Protein AF-A0A3R6W0V1-F1 (afdb_monomer_lite)

pLDDT: mean 72.74, std 18.54, range [29.03, 97.19]

Foldseek 3Di:
DDDDDDDDDDDDDPPDDVVNVVVVVVVVVVVVVVVVVVVVVVVVVVVVVVVVVVVVVVVVVVVVVVVVVVVVVVVVPDPDDDVVVVVVVVVVVVVVVVVVVVVVVVVVVVVVVVVVVVVVLCCLLPDVQLQADWDKDKDWDDDPQFKIKMKIWTDQDDVVCPPPNAAGKYWTKIKIKIWTHCPVQVVVCPPDNDSPQPDPVPDRFTDMDMDMDIDAIHHNRDGDDLQRVQVSVVHHCPPPDPVCSVVVSVVSVVVVSVVSVVVSRVVVVVVVVVVSVVD

Structure (mmCIF, N/CA/C/O backbone):
data_AF-A0A3R6W0V1-F1
#
_entry.id   AF-A0A3R6W0V1-F1
#
loop_
_atom_site.group_PDB
_atom_site.id
_atom_site.type_symbol
_atom_site.label_atom_id
_atom_site.label_alt_id
_atom_site.label_comp_id
_atom_site.label_asym_id
_atom_site.label_entity_id
_atom_site.label_seq_id
_atom_site.pdbx_PDB_ins_code
_atom_site.Cartn_x
_atom_site.Cartn_y
_atom_site.Cartn_z
_atom_site.occupancy
_atom_site.B_iso_or_equiv
_atom_site.auth_seq_id
_atom_site.auth_comp_id
_atom_site.auth_asym_id
_atom_site.auth_atom_id
_atom_site.pdbx_PDB_model_num
ATOM 1 N N . MET A 1 1 ? -90.274 65.057 62.638 1.00 43.16 1 MET A N 1
ATOM 2 C CA . MET A 1 1 ? -90.542 64.390 61.348 1.00 43.16 1 MET A CA 1
ATOM 3 C C . MET A 1 1 ? -91.152 63.036 61.632 1.00 43.16 1 MET A C 1
ATOM 5 O O . MET A 1 1 ? -90.704 62.352 62.543 1.00 43.16 1 MET A O 1
ATOM 9 N N . SER A 1 2 ? -92.211 62.742 60.891 1.00 37.50 2 SER A N 1
ATOM 10 C CA . SER A 1 2 ? -93.008 61.524 60.899 1.00 37.50 2 SER A CA 1
ATOM 11 C C . SER A 1 2 ? -92.206 60.225 60.703 1.00 37.50 2 SER A C 1
ATOM 13 O O . SER A 1 2 ? -91.116 60.257 60.131 1.00 37.50 2 SER A O 1
ATOM 15 N N . PRO A 1 3 ? -92.787 59.088 61.129 1.00 64.31 3 PRO A N 1
ATOM 16 C CA . PRO A 1 3 ? -92.322 57.727 60.864 1.00 64.31 3 PRO A CA 1
ATOM 17 C C . PRO A 1 3 ? -92.750 57.265 59.461 1.00 64.31 3 PRO A C 1
ATOM 19 O O . PRO A 1 3 ? -93.665 57.856 58.897 1.00 64.31 3 PRO A O 1
ATOM 22 N N . GLN A 1 4 ? -92.196 56.158 58.951 1.00 41.47 4 GLN A N 1
ATOM 23 C CA . GLN A 1 4 ? -92.980 55.169 58.195 1.00 41.47 4 GLN A CA 1
ATOM 24 C C . GLN A 1 4 ? -92.369 53.765 58.268 1.00 41.47 4 GLN A C 1
ATOM 26 O O . GLN A 1 4 ? -91.162 53.552 58.190 1.00 41.47 4 GLN A O 1
ATOM 31 N N . THR A 1 5 ? -93.285 52.827 58.451 1.00 53.47 5 THR A N 1
ATOM 32 C CA . THR A 1 5 ? -93.167 51.381 58.570 1.00 53.47 5 THR A CA 1
ATOM 33 C C . THR A 1 5 ? -92.979 50.718 57.203 1.00 53.47 5 THR A C 1
ATOM 35 O O . THR A 1 5 ? -93.486 51.199 56.192 1.00 53.47 5 THR A O 1
ATOM 38 N N . LYS A 1 6 ? -92.317 49.554 57.170 1.00 42.88 6 LYS A N 1
ATOM 39 C CA . LYS A 1 6 ? -92.498 48.568 56.094 1.00 42.88 6 LYS A CA 1
ATOM 40 C C . LYS A 1 6 ? -93.111 47.295 56.695 1.00 42.88 6 LYS A C 1
ATOM 42 O O . LYS A 1 6 ? -92.639 46.855 57.743 1.00 42.88 6 LYS A O 1
ATOM 47 N N . PRO A 1 7 ? -94.172 46.739 56.087 1.00 46.41 7 PRO A N 1
ATOM 48 C CA . PRO A 1 7 ? -94.959 45.653 56.657 1.00 46.41 7 PRO A CA 1
ATOM 49 C C . PRO A 1 7 ? -94.264 44.304 56.447 1.00 46.41 7 PRO A C 1
ATOM 51 O O . PRO A 1 7 ? -93.898 43.945 55.328 1.00 46.41 7 PRO A O 1
ATOM 54 N N . THR A 1 8 ? -94.101 43.539 57.524 1.00 41.72 8 THR A N 1
ATOM 55 C CA . THR A 1 8 ? -93.578 42.171 57.462 1.00 41.72 8 THR A CA 1
ATOM 56 C C . THR A 1 8 ? -94.712 41.227 57.076 1.00 41.72 8 THR A C 1
ATOM 58 O O . THR A 1 8 ? -95.510 40.809 57.912 1.00 41.72 8 THR A O 1
ATOM 61 N N . SER A 1 9 ? -94.784 40.930 55.778 1.00 45.34 9 SER A N 1
ATOM 62 C CA . SER A 1 9 ? -95.663 39.922 55.188 1.00 45.34 9 SER A CA 1
ATOM 63 C C . SER A 1 9 ? -95.348 38.539 55.752 1.00 45.34 9 SER A C 1
ATOM 65 O O . SER A 1 9 ? -94.245 38.015 55.603 1.00 45.34 9 SER A O 1
ATOM 67 N N . THR A 1 10 ? -96.359 37.958 56.381 1.00 48.78 10 THR A N 1
ATOM 68 C CA . THR A 1 10 ? -96.442 36.587 56.869 1.00 48.78 10 THR A CA 1
ATOM 69 C C . THR A 1 10 ? -96.335 35.609 55.695 1.00 48.78 10 THR A C 1
ATOM 71 O O . THR A 1 10 ? -97.257 35.497 54.893 1.00 48.78 10 THR A O 1
ATOM 74 N N . ALA A 1 11 ? -95.219 34.888 55.592 1.00 46.00 11 ALA A N 1
ATOM 75 C CA . ALA A 1 11 ? -95.147 33.634 54.847 1.00 46.00 11 ALA A CA 1
ATOM 76 C C . ALA A 1 11 ? -95.108 32.487 55.877 1.00 46.00 11 ALA A C 1
ATOM 78 O O . ALA A 1 11 ? -94.266 32.535 56.780 1.00 46.00 11 ALA A O 1
ATOM 79 N N . PRO A 1 12 ? -96.003 31.484 55.807 1.00 46.59 12 PRO A N 1
ATOM 80 C CA . PRO A 1 12 ? -96.004 30.377 56.755 1.00 46.59 12 PRO A CA 1
ATOM 81 C C . PRO A 1 12 ? -94.735 29.537 56.580 1.00 46.59 12 PRO A C 1
ATOM 83 O O . PRO A 1 12 ? -94.511 28.938 55.529 1.00 46.59 12 PRO A O 1
ATOM 86 N N . LEU A 1 13 ? -93.906 29.481 57.623 1.00 57.31 13 LEU A N 1
ATOM 87 C CA . LEU A 1 13 ? -92.872 28.457 57.755 1.00 57.31 13 LEU A CA 1
ATOM 88 C C . LEU A 1 13 ? -93.577 27.091 57.851 1.00 57.31 13 LEU A C 1
ATOM 90 O O . LEU A 1 13 ? -94.516 26.965 58.642 1.00 57.31 13 LEU A O 1
ATOM 94 N N . PRO A 1 14 ? -93.174 26.076 57.066 1.00 54.91 14 PRO A N 1
ATOM 95 C CA . PRO A 1 14 ? -93.832 24.776 57.084 1.00 54.91 14 PRO A CA 1
ATOM 96 C C . PRO A 1 14 ? -93.740 24.180 58.492 1.00 54.91 14 PRO A C 1
ATOM 98 O O . PRO A 1 14 ? -92.657 24.112 59.074 1.00 54.91 14 PRO A O 1
ATOM 101 N N . SER A 1 15 ? -94.885 23.777 59.048 1.00 56.50 15 SER A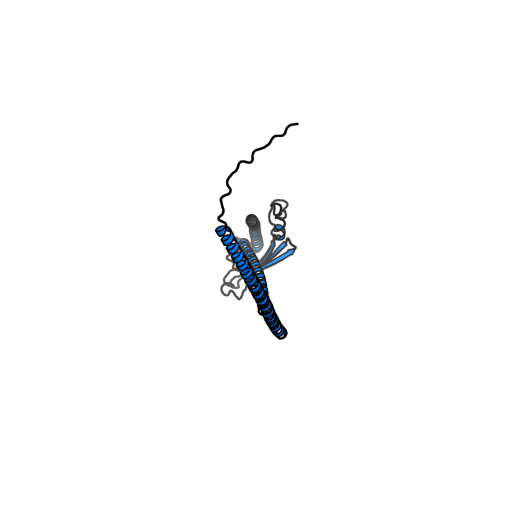 N 1
ATOM 102 C CA . SER A 1 15 ? -95.001 23.140 60.359 1.00 56.50 15 SER A CA 1
ATOM 103 C C . SER A 1 15 ? -94.214 21.829 60.368 1.00 56.50 15 SER A C 1
ATOM 105 O O . SER A 1 15 ? -94.698 20.793 59.908 1.00 56.50 15 SER A O 1
ATOM 107 N N . VAL A 1 16 ? -92.975 21.875 60.854 1.00 59.34 16 VAL A N 1
ATOM 108 C CA . VAL A 1 16 ? -92.171 20.674 61.074 1.00 59.34 16 VAL A CA 1
ATOM 109 C C . VAL A 1 16 ? -92.749 19.959 62.289 1.00 59.34 16 VAL A C 1
ATOM 111 O O . VAL A 1 16 ? -92.699 20.479 63.401 1.00 59.34 16 VAL A O 1
ATOM 114 N N . ASP A 1 17 ? -93.310 18.776 62.059 1.00 63.12 17 ASP A N 1
ATOM 115 C CA . ASP A 1 17 ? -93.805 17.879 63.100 1.00 63.12 17 ASP A CA 1
ATOM 116 C C . ASP A 1 17 ? -92.710 17.665 64.178 1.00 63.12 17 ASP A C 1
ATOM 118 O O . ASP A 1 17 ? -91.617 17.174 63.854 1.00 63.12 17 ASP A O 1
ATOM 122 N N . PRO A 1 18 ? -92.939 18.055 65.450 1.00 66.12 18 PRO A N 1
ATOM 123 C CA . PRO A 1 18 ? -91.922 18.012 66.503 1.00 66.12 18 PRO A CA 1
ATOM 124 C C . PRO A 1 18 ? -91.391 16.592 66.758 1.00 66.12 18 PRO A C 1
ATOM 126 O O . PRO A 1 18 ? -90.222 16.425 67.118 1.00 66.12 18 PRO A O 1
ATOM 129 N N . ALA A 1 19 ? -92.193 15.557 66.487 1.00 67.12 19 ALA A N 1
ATOM 130 C CA . ALA A 1 19 ? -91.750 14.167 66.568 1.00 67.12 19 ALA A CA 1
ATOM 131 C C . ALA A 1 19 ? -90.758 13.803 65.442 1.00 67.12 19 ALA A C 1
ATOM 133 O O . ALA A 1 19 ? -89.789 13.067 65.664 1.00 67.12 19 ALA A O 1
ATOM 134 N N . ALA A 1 20 ? -90.946 14.353 64.238 1.00 68.75 20 ALA A N 1
ATOM 135 C CA . ALA A 1 20 ? -90.033 14.164 63.112 1.00 68.75 20 ALA A CA 1
ATOM 136 C C . ALA A 1 20 ? -88.700 14.906 63.321 1.00 68.75 20 ALA A C 1
ATOM 138 O O . ALA A 1 20 ? -87.637 14.363 63.002 1.00 68.75 20 ALA A O 1
ATOM 139 N N . ALA A 1 21 ? -88.737 16.102 63.923 1.00 71.81 21 ALA A N 1
ATOM 140 C CA . ALA A 1 21 ? -87.543 16.871 64.278 1.00 71.81 21 ALA A CA 1
ATOM 141 C C . ALA A 1 21 ? -86.665 16.141 65.315 1.00 71.81 21 ALA A C 1
ATOM 143 O O . ALA A 1 21 ? -85.447 16.043 65.134 1.00 71.81 21 ALA A O 1
ATOM 144 N N . GLN A 1 22 ? -87.276 15.547 66.348 1.00 76.06 22 GLN A N 1
ATOM 145 C CA . GLN A 1 22 ? -86.557 14.768 67.362 1.00 76.06 22 GLN A CA 1
ATOM 146 C C . GLN A 1 22 ? -85.919 13.502 66.768 1.00 76.06 22 GLN A C 1
ATOM 148 O O . GLN A 1 22 ? -84.737 13.224 66.979 1.00 76.06 22 GLN A O 1
ATOM 153 N N . LYS A 1 23 ? -86.658 12.774 65.922 1.00 81.44 23 LYS A N 1
ATOM 154 C CA . LYS A 1 23 ? -86.150 11.577 65.232 1.00 81.44 23 LYS A CA 1
ATOM 155 C C . LYS A 1 23 ? -84.993 11.905 64.276 1.00 81.44 23 LYS A C 1
ATOM 157 O O . LYS A 1 23 ? -84.056 11.113 64.137 1.00 81.44 23 LYS A O 1
ATOM 162 N N . ALA A 1 24 ? -85.023 13.076 63.635 1.00 80.44 24 ALA A N 1
ATOM 163 C CA . ALA A 1 24 ? -83.931 13.570 62.798 1.00 80.44 24 ALA A CA 1
ATOM 164 C C . ALA A 1 24 ? -82.677 13.926 63.620 1.00 80.44 24 ALA A C 1
ATOM 166 O O . ALA A 1 24 ? -81.561 13.599 63.202 1.00 80.44 24 ALA A O 1
ATOM 167 N N . LEU A 1 25 ? -82.843 14.534 64.801 1.00 84.69 25 LEU A N 1
ATOM 168 C CA . LEU A 1 25 ? -81.747 14.830 65.727 1.00 84.69 25 LEU A CA 1
ATOM 169 C C . LEU A 1 25 ? -81.078 13.546 66.235 1.00 84.69 25 LEU A C 1
ATOM 171 O O . LEU A 1 25 ? -79.852 13.432 66.171 1.00 84.69 25 LEU A O 1
ATOM 175 N N . ASP A 1 26 ? -81.865 12.550 66.640 1.00 87.12 26 ASP A N 1
ATOM 176 C CA . ASP A 1 26 ? -81.354 11.258 67.107 1.00 87.12 26 ASP A CA 1
ATOM 177 C C . ASP A 1 26 ? -80.611 10.506 65.998 1.00 87.12 26 ASP A C 1
ATOM 179 O O . ASP A 1 26 ? -79.536 9.941 66.225 1.00 87.12 26 ASP A O 1
ATOM 183 N N . LYS A 1 27 ? -81.129 10.546 64.763 1.00 89.81 27 LYS A N 1
ATOM 184 C CA . LYS A 1 27 ? -80.448 9.987 63.586 1.00 89.81 27 LYS A CA 1
ATOM 185 C C . LYS A 1 27 ? -79.109 10.688 63.337 1.00 89.81 27 LYS A C 1
ATOM 187 O O . LYS A 1 27 ? -78.100 10.015 63.124 1.00 89.81 27 LYS A O 1
ATOM 192 N N . LYS A 1 28 ? -79.070 12.021 63.431 1.00 90.94 28 LYS A N 1
ATOM 193 C CA . LYS A 1 28 ? -77.844 12.828 63.296 1.00 90.94 28 LYS A CA 1
ATOM 194 C C . LYS A 1 28 ? -76.844 12.530 64.418 1.00 90.94 28 LYS A C 1
ATOM 196 O O . LYS A 1 28 ? -75.640 12.469 64.168 1.00 90.94 28 LYS A O 1
ATOM 201 N N . MET A 1 29 ? -77.321 12.303 65.640 1.00 88.75 29 MET A N 1
ATOM 202 C CA . MET A 1 29 ? -76.480 11.966 66.788 1.00 88.75 29 MET A CA 1
ATOM 203 C C . MET A 1 29 ? -75.870 10.565 66.646 1.00 88.75 29 MET A C 1
ATOM 205 O O . MET A 1 29 ? -74.656 10.409 66.792 1.00 88.75 29 MET A O 1
ATOM 209 N N . LYS A 1 30 ? -76.668 9.571 66.236 1.00 91.38 30 LYS A N 1
ATOM 210 C CA . LYS A 1 30 ? -76.189 8.217 65.902 1.00 91.38 30 LYS A CA 1
ATOM 211 C C . LYS A 1 30 ? -75.179 8.235 64.753 1.00 91.38 30 LYS A C 1
ATOM 213 O O . LYS A 1 30 ? -74.133 7.598 64.857 1.00 91.38 30 LYS A O 1
ATOM 218 N N . GLN A 1 31 ? -75.432 9.020 63.705 1.00 90.06 31 GLN A N 1
ATOM 219 C CA . GLN A 1 31 ? -74.503 9.188 62.585 1.00 90.06 31 GLN A CA 1
ATOM 220 C C . GLN A 1 31 ? -73.162 9.780 63.042 1.00 90.06 31 GLN A C 1
ATOM 222 O O . GLN A 1 31 ? -72.108 9.283 62.656 1.00 90.06 31 GLN A O 1
ATOM 227 N N . ARG A 1 32 ? -73.169 10.793 63.919 1.00 92.00 32 ARG A N 1
ATOM 228 C CA . ARG A 1 32 ? -71.936 11.375 64.482 1.00 92.00 32 ARG A CA 1
ATOM 229 C C . ARG A 1 32 ? -71.143 10.373 65.315 1.00 92.00 32 ARG A C 1
ATOM 231 O O . ARG A 1 32 ? -69.919 10.333 65.204 1.00 92.00 32 ARG A O 1
ATOM 238 N N . LEU A 1 33 ? -71.816 9.571 66.138 1.00 91.44 33 LEU A N 1
ATOM 239 C CA . LEU A 1 33 ? -71.166 8.530 66.937 1.00 91.44 33 LEU A CA 1
ATOM 240 C C . LEU A 1 33 ? -70.560 7.436 66.050 1.00 91.44 33 LEU A C 1
ATOM 242 O O . LEU A 1 33 ? -69.414 7.046 66.269 1.00 91.44 33 LEU A O 1
ATOM 246 N N . TYR A 1 34 ? -71.282 7.009 65.011 1.00 93.31 34 TYR A N 1
ATOM 247 C CA . TYR A 1 34 ? -70.785 6.053 64.023 1.00 93.31 34 TYR A CA 1
ATOM 248 C C . TYR A 1 34 ? -69.558 6.589 63.273 1.00 93.31 34 TYR A C 1
ATOM 250 O O . TYR A 1 34 ? -68.529 5.919 63.240 1.00 93.31 34 TYR A O 1
ATOM 258 N N . ILE A 1 35 ? -69.617 7.826 62.762 1.00 91.75 35 ILE A N 1
ATOM 259 C CA . ILE A 1 35 ? -68.489 8.470 62.070 1.00 91.75 35 ILE A CA 1
ATOM 260 C C . ILE A 1 35 ? -67.268 8.554 62.990 1.00 91.75 35 ILE A C 1
ATOM 262 O O . ILE A 1 35 ? -66.166 8.215 62.576 1.00 91.75 35 ILE A O 1
ATOM 266 N N . ARG A 1 36 ? -67.439 8.955 64.256 1.00 94.12 36 ARG A N 1
ATOM 267 C CA . ARG A 1 36 ? -66.326 9.008 65.220 1.00 94.12 36 ARG A CA 1
ATOM 268 C C . ARG A 1 36 ? -65.722 7.633 65.491 1.00 94.12 36 ARG A C 1
ATOM 270 O O . ARG A 1 36 ? -64.501 7.528 65.571 1.00 94.12 36 ARG A O 1
ATOM 277 N N . LYS A 1 37 ? -66.557 6.596 65.633 1.00 95.94 37 LYS A N 1
ATOM 278 C CA . LYS A 1 37 ? -66.096 5.213 65.823 1.00 95.94 37 LYS A CA 1
ATOM 279 C C . LYS A 1 37 ? -65.279 4.750 64.619 1.00 95.94 37 LYS A C 1
ATOM 281 O O . LYS A 1 37 ? -64.166 4.275 64.803 1.00 95.94 37 LYS A O 1
ATOM 286 N N . MET A 1 38 ? -65.797 4.953 63.409 1.00 96.12 38 MET A N 1
ATOM 287 C CA . MET A 1 38 ? -65.110 4.552 62.179 1.00 96.12 38 MET A CA 1
ATOM 288 C C . MET A 1 38 ? -63.815 5.336 61.961 1.00 96.12 38 MET A C 1
ATOM 290 O O . MET A 1 38 ? -62.789 4.743 61.662 1.00 96.12 38 MET A O 1
ATOM 294 N N . MET A 1 39 ? -63.805 6.645 62.230 1.00 93.06 39 MET A N 1
ATOM 295 C CA . MET A 1 39 ? -62.584 7.457 62.155 1.00 93.06 39 MET A CA 1
ATOM 296 C C . MET A 1 39 ? -61.511 7.023 63.156 1.00 93.06 39 MET A C 1
ATOM 298 O O . MET A 1 39 ? -60.328 7.187 62.878 1.00 93.06 39 MET A O 1
ATOM 302 N N . ARG A 1 40 ? -61.893 6.481 64.319 1.00 94.06 40 ARG A N 1
ATOM 303 C CA . ARG A 1 40 ? -60.932 5.896 65.264 1.00 94.06 40 ARG A CA 1
ATOM 304 C C . ARG A 1 40 ? -60.324 4.615 64.696 1.00 94.06 40 ARG A C 1
ATOM 306 O O . ARG A 1 40 ? -59.108 4.505 64.677 1.00 94.06 40 ARG A O 1
ATOM 313 N N . ILE A 1 41 ? -61.165 3.721 64.173 1.00 94.81 41 ILE A N 1
ATOM 314 C CA . ILE A 1 41 ? -60.730 2.453 63.571 1.00 94.81 41 ILE A CA 1
ATOM 315 C C . ILE A 1 41 ? -59.751 2.712 62.422 1.00 94.81 41 ILE A C 1
ATOM 317 O O . ILE A 1 41 ? -58.646 2.190 62.452 1.00 94.81 41 ILE A O 1
ATOM 321 N N . TYR A 1 42 ? -60.084 3.604 61.485 1.00 94.25 42 TYR A N 1
ATOM 322 C CA . TYR A 1 42 ? -59.181 3.923 60.376 1.00 94.25 42 TYR A CA 1
ATOM 323 C C . TYR A 1 42 ? -57.853 4.531 60.833 1.00 94.25 42 TYR A C 1
ATOM 325 O O . TYR A 1 42 ? -56.813 4.234 60.255 1.00 94.25 42 TYR A O 1
ATOM 333 N N . ARG A 1 43 ? -57.850 5.377 61.872 1.00 93.94 43 ARG A N 1
ATOM 334 C CA . ARG A 1 43 ? -56.598 5.925 62.423 1.00 93.94 43 ARG A CA 1
ATOM 335 C C . ARG A 1 43 ? -55.729 4.833 63.038 1.00 93.94 43 ARG A C 1
ATOM 337 O O . ARG A 1 43 ? -54.515 4.870 62.854 1.00 93.94 43 ARG A O 1
ATOM 344 N N . ASP A 1 44 ? -56.341 3.884 63.739 1.00 95.56 44 ASP A N 1
ATOM 345 C CA . ASP A 1 44 ? -55.631 2.761 64.345 1.00 95.56 44 ASP A CA 1
ATOM 346 C C . ASP A 1 44 ? -55.094 1.799 63.273 1.00 95.56 44 ASP A C 1
ATOM 348 O O . ASP A 1 44 ? -53.927 1.419 63.338 1.00 95.56 44 ASP A O 1
ATOM 352 N N . GLU A 1 45 ? -55.877 1.487 62.236 1.00 95.56 45 GLU A N 1
ATOM 353 C CA . GLU A 1 45 ? -55.426 0.692 61.084 1.00 95.56 45 GLU A CA 1
ATOM 354 C C . GLU A 1 45 ? -54.271 1.376 60.345 1.00 95.56 45 GLU A C 1
ATOM 356 O O . GLU A 1 45 ? -53.232 0.762 60.112 1.00 95.56 45 GLU A O 1
ATOM 361 N N . HIS A 1 46 ? -54.384 2.677 60.053 1.00 95.00 46 HIS A N 1
ATOM 362 C CA . HIS A 1 46 ? -53.298 3.437 59.430 1.00 95.00 46 HIS A CA 1
ATOM 363 C C . HIS A 1 46 ? -52.028 3.449 60.285 1.00 95.00 46 HIS A C 1
ATOM 365 O O . HIS A 1 46 ? -50.922 3.331 59.749 1.00 95.00 46 HIS A O 1
ATOM 371 N N . ARG A 1 47 ? -52.169 3.579 61.609 1.00 96.12 47 ARG A N 1
ATOM 372 C CA . ARG A 1 47 ? -51.042 3.501 62.540 1.00 96.12 47 ARG A CA 1
ATOM 373 C C . ARG A 1 47 ? -50.379 2.124 62.481 1.00 96.12 47 ARG A C 1
ATOM 375 O O . ARG A 1 47 ? -49.161 2.062 62.335 1.00 96.12 47 ARG A O 1
ATOM 382 N N . GLN A 1 48 ? -51.160 1.047 62.540 1.00 96.25 48 GLN A N 1
ATOM 383 C CA . GLN A 1 48 ? -50.654 -0.328 62.479 1.00 96.25 48 GLN A CA 1
ATOM 384 C C . GLN A 1 48 ? -49.968 -0.628 61.141 1.00 96.25 48 GLN A C 1
ATOM 386 O O . GLN A 1 48 ? -48.860 -1.163 61.129 1.00 96.25 48 GLN A O 1
ATOM 391 N N . CYS A 1 49 ? -50.562 -0.219 60.014 1.00 96.38 49 CYS A N 1
ATOM 392 C CA . CYS A 1 49 ? -49.941 -0.348 58.695 1.00 96.38 49 CYS A CA 1
ATOM 393 C C . CYS A 1 49 ? -48.602 0.393 58.626 1.00 96.38 49 CYS A C 1
ATOM 395 O O . CYS A 1 49 ? -47.621 -0.143 58.114 1.00 96.38 49 CYS A O 1
ATOM 397 N N . ARG A 1 50 ? -48.532 1.613 59.172 1.00 96.88 50 ARG A N 1
ATOM 398 C CA . ARG A 1 50 ? -47.286 2.385 59.209 1.00 96.88 50 ARG A CA 1
ATOM 399 C C . ARG A 1 50 ? -46.220 1.703 60.067 1.00 96.88 50 ARG A C 1
ATOM 401 O O . ARG A 1 50 ? -45.071 1.626 59.645 1.00 96.88 50 ARG A O 1
ATOM 408 N N . GLU A 1 51 ? -46.584 1.203 61.245 1.00 96.75 51 GLU A N 1
ATOM 409 C CA . GLU A 1 51 ? -45.666 0.471 62.127 1.00 96.75 51 GLU A CA 1
ATOM 410 C C . GLU A 1 51 ? -45.146 -0.818 61.469 1.00 96.75 51 GLU A C 1
ATOM 412 O O . GLU A 1 51 ? -43.957 -1.122 61.571 1.00 96.75 51 GLU A O 1
ATOM 417 N N . TYR A 1 52 ? -46.001 -1.541 60.739 1.00 96.94 52 TYR A N 1
ATOM 418 C CA . TYR A 1 52 ? -45.600 -2.709 59.953 1.00 96.94 52 TYR A CA 1
ATOM 419 C C . TYR A 1 52 ? -44.589 -2.348 58.857 1.00 96.94 52 TYR A C 1
ATOM 421 O O . TYR A 1 52 ? -43.541 -2.985 58.755 1.00 96.94 52 TYR A O 1
ATOM 429 N N . LEU A 1 53 ? -44.871 -1.306 58.067 1.00 96.81 53 LEU A N 1
ATOM 430 C CA . LEU A 1 53 ? -43.979 -0.875 56.990 1.00 96.81 53 LEU A CA 1
ATOM 431 C C . LEU A 1 53 ? -42.614 -0.434 57.524 1.00 96.81 53 LEU A C 1
ATOM 433 O O . LEU A 1 53 ? -41.601 -0.797 56.937 1.00 96.81 53 LEU A O 1
ATOM 437 N N . ILE A 1 54 ? -42.570 0.278 58.655 1.00 97.19 54 ILE A N 1
ATOM 438 C CA . ILE A 1 54 ? -41.307 0.678 59.295 1.00 97.19 54 ILE A CA 1
ATOM 439 C C . ILE A 1 54 ? -40.490 -0.551 59.693 1.00 97.19 54 ILE A C 1
ATOM 441 O O . ILE A 1 54 ? -39.337 -0.669 59.291 1.00 97.19 54 ILE A O 1
ATOM 445 N N . LYS A 1 55 ? -41.100 -1.511 60.399 1.00 96.81 55 LYS A N 1
ATOM 446 C CA . LYS A 1 55 ? -40.410 -2.753 60.780 1.00 96.81 55 LYS A CA 1
ATOM 447 C C . LYS A 1 55 ? -39.893 -3.518 59.565 1.00 96.81 55 LYS A C 1
ATOM 449 O O . LYS A 1 55 ? -38.796 -4.067 59.608 1.00 96.81 55 LYS A O 1
ATOM 454 N N . ARG A 1 56 ? -40.669 -3.550 58.477 1.00 96.06 56 ARG A N 1
ATOM 455 C CA . ARG A 1 56 ? -40.275 -4.241 57.247 1.00 96.06 56 ARG A CA 1
ATOM 456 C C . ARG A 1 56 ? -39.126 -3.536 56.530 1.00 96.06 56 ARG A C 1
ATOM 458 O O . ARG A 1 56 ? -38.258 -4.215 55.990 1.00 96.06 56 ARG A O 1
ATOM 465 N N . ILE A 1 57 ? -39.110 -2.205 56.531 1.00 97.19 57 ILE A N 1
ATOM 466 C CA . ILE A 1 57 ? -37.992 -1.417 56.004 1.00 97.19 57 ILE A CA 1
ATOM 467 C C . ILE A 1 57 ? -36.727 -1.717 56.808 1.00 97.19 57 ILE A C 1
ATOM 469 O O . ILE A 1 57 ? -35.701 -2.012 56.199 1.00 97.19 57 ILE A O 1
ATOM 473 N N . ASP A 1 58 ? -36.799 -1.716 58.140 1.00 96.81 58 ASP A N 1
ATOM 474 C CA . ASP A 1 58 ? -35.644 -2.022 58.992 1.00 96.81 58 ASP A CA 1
ATOM 475 C C . ASP A 1 58 ? -35.111 -3.438 58.728 1.00 96.81 58 ASP A C 1
ATOM 477 O O . ASP A 1 58 ? -33.916 -3.631 58.506 1.00 96.81 58 ASP A O 1
ATOM 481 N N . GLU A 1 59 ? -36.001 -4.430 58.658 1.00 96.88 59 GLU A N 1
ATOM 482 C CA . GLU A 1 59 ? -35.639 -5.821 58.372 1.00 96.88 59 GLU A CA 1
ATOM 483 C C . GLU A 1 59 ? -34.956 -5.974 57.004 1.00 96.88 59 GLU A C 1
ATOM 485 O O . GLU A 1 59 ? -33.896 -6.596 56.896 1.00 96.88 59 GLU A O 1
ATOM 490 N N . LEU A 1 60 ? -35.535 -5.383 55.953 1.00 95.88 60 LEU A N 1
ATOM 491 C CA . LEU A 1 60 ? -34.970 -5.436 54.605 1.00 95.88 60 LEU A CA 1
ATOM 492 C C . LEU A 1 60 ? -33.635 -4.695 54.525 1.00 95.88 60 LEU A C 1
ATOM 494 O O . LEU A 1 60 ? -32.723 -5.166 53.852 1.00 95.88 60 LEU A O 1
ATOM 498 N N . SER A 1 61 ? -33.493 -3.581 55.244 1.00 95.38 61 SER A N 1
ATOM 499 C CA . SER A 1 61 ? -32.248 -2.810 55.297 1.00 95.38 61 SER A CA 1
ATOM 500 C C . SER A 1 61 ? -31.115 -3.627 55.918 1.00 95.38 61 SER A C 1
ATOM 502 O O . SER A 1 61 ? -30.006 -3.647 55.386 1.00 95.38 61 SER A O 1
ATOM 504 N N . VAL A 1 62 ? -31.403 -4.368 56.993 1.00 95.81 62 VAL A N 1
ATOM 505 C CA . VAL A 1 62 ? -30.439 -5.280 57.629 1.00 95.81 62 VAL A CA 1
ATOM 506 C C . VAL A 1 62 ? -30.053 -6.425 56.688 1.00 95.81 62 VAL A C 1
ATOM 508 O O . VAL A 1 62 ? -28.869 -6.739 56.561 1.00 95.81 62 VAL A O 1
ATOM 511 N N . GLN A 1 63 ? -31.019 -7.025 55.984 1.00 94.19 63 GLN A N 1
ATOM 512 C CA . GLN A 1 63 ? -30.736 -8.093 55.014 1.00 94.19 63 GLN A CA 1
ATOM 513 C C . GLN A 1 63 ? -29.850 -7.602 53.862 1.00 94.19 63 GLN A C 1
ATOM 515 O O . GLN A 1 63 ? -28.912 -8.293 53.461 1.00 94.19 63 GLN A O 1
ATOM 520 N N . LEU A 1 64 ? -30.111 -6.396 53.356 1.00 91.19 64 LEU A N 1
ATOM 521 C CA . LEU A 1 64 ? -29.327 -5.783 52.286 1.00 91.19 64 LEU A CA 1
ATOM 522 C C . LEU A 1 64 ? -27.902 -5.469 52.756 1.00 91.19 64 LEU A C 1
ATOM 524 O O . LEU A 1 64 ? -26.942 -5.813 52.068 1.00 91.19 64 LEU A O 1
ATOM 528 N N . ALA A 1 65 ? -27.754 -4.897 53.955 1.00 91.44 65 ALA A N 1
ATOM 529 C CA . ALA A 1 65 ? -26.451 -4.618 54.553 1.00 91.44 65 ALA A CA 1
ATOM 530 C C . ALA A 1 65 ? -25.612 -5.896 54.720 1.00 91.44 65 ALA A C 1
ATOM 532 O O . ALA A 1 65 ? -24.421 -5.907 54.406 1.00 91.44 65 ALA A O 1
ATOM 533 N N . GLU A 1 66 ? -26.233 -6.997 55.144 1.00 91.81 66 GLU A N 1
ATOM 534 C CA . GLU A 1 66 ? -25.547 -8.277 55.314 1.00 91.81 66 GLU A CA 1
ATOM 535 C C . GLU A 1 66 ? -25.136 -8.906 53.973 1.00 91.81 66 GLU A C 1
ATOM 537 O O . GLU A 1 66 ? -24.025 -9.425 53.852 1.00 91.81 66 GLU A O 1
ATOM 542 N N . LEU A 1 67 ? -25.983 -8.828 52.941 1.00 89.31 67 LEU A N 1
ATOM 543 C CA . LEU A 1 67 ? -25.635 -9.293 51.593 1.00 89.31 67 LEU A CA 1
ATOM 544 C C . LEU A 1 67 ? -24.476 -8.487 50.996 1.00 89.31 67 LEU A C 1
ATOM 546 O O . LEU A 1 67 ? -23.540 -9.072 50.445 1.00 89.31 67 LEU A O 1
ATOM 550 N N . VAL A 1 68 ? -24.497 -7.163 51.159 1.00 86.12 68 VAL A N 1
ATOM 551 C CA . VAL A 1 68 ? -23.409 -6.278 50.726 1.00 86.12 68 VAL A CA 1
ATOM 552 C C . VAL A 1 68 ? -22.117 -6.624 51.467 1.00 86.12 68 VAL A C 1
ATOM 554 O O . VAL A 1 68 ? -21.093 -6.857 50.824 1.00 86.12 68 VAL A O 1
ATOM 557 N N . ARG A 1 69 ? -22.160 -6.778 52.796 1.00 81.69 69 ARG A N 1
ATOM 558 C CA . ARG A 1 69 ? -20.994 -7.155 53.611 1.00 81.69 69 ARG A CA 1
ATOM 559 C C . ARG A 1 69 ? -20.415 -8.515 53.212 1.00 81.69 69 ARG A C 1
ATOM 561 O O . ARG A 1 69 ? -19.205 -8.634 53.029 1.00 81.69 69 ARG A O 1
ATOM 568 N N . ARG A 1 70 ? -21.261 -9.535 53.019 1.00 79.62 70 ARG A N 1
ATOM 569 C CA . ARG A 1 70 ? -20.838 -10.870 52.548 1.00 79.62 70 ARG A CA 1
ATOM 570 C C . ARG A 1 70 ? -20.195 -10.812 51.167 1.00 79.62 70 ARG A C 1
ATOM 572 O O . ARG A 1 70 ? -19.207 -11.504 50.933 1.00 79.62 70 ARG A O 1
ATOM 579 N N . SER A 1 71 ? -20.730 -9.986 50.269 1.00 75.06 71 SER A N 1
ATOM 580 C CA . SER A 1 71 ? -20.139 -9.786 48.944 1.00 75.06 71 SER A CA 1
ATOM 581 C C . SER A 1 71 ? -18.766 -9.103 49.019 1.00 75.06 71 SER A C 1
ATOM 583 O O . SER A 1 71 ? -17.857 -9.512 48.303 1.00 75.06 71 SER A O 1
ATOM 585 N N . SER A 1 72 ? -18.583 -8.147 49.940 1.00 68.81 72 SER A N 1
ATOM 586 C CA . SER A 1 72 ? -17.320 -7.424 50.158 1.00 68.81 72 SER A CA 1
ATOM 587 C C . SER A 1 72 ? -16.203 -8.335 50.664 1.00 68.81 72 SER A C 1
ATOM 589 O O . SER A 1 72 ? -15.136 -8.385 50.065 1.00 68.81 72 SER A O 1
ATOM 591 N N . VAL A 1 73 ? -16.465 -9.137 51.702 1.00 69.88 73 VAL A N 1
ATOM 592 C CA . VAL A 1 73 ? -15.469 -10.074 52.269 1.00 69.88 73 VAL A CA 1
ATOM 593 C C . VAL A 1 73 ? -15.031 -11.118 51.233 1.00 69.88 73 VAL A C 1
ATOM 595 O O . VAL A 1 73 ? -13.864 -11.506 51.156 1.00 69.88 73 VAL A O 1
ATOM 598 N N . ARG A 1 74 ? -15.965 -11.565 50.386 1.00 62.78 74 ARG A N 1
ATOM 599 C CA . ARG A 1 74 ? -15.664 -12.491 49.287 1.00 62.78 74 ARG A CA 1
ATOM 600 C C . ARG A 1 74 ? -14.858 -11.824 48.167 1.00 62.78 74 ARG A C 1
ATOM 602 O O . ARG A 1 74 ? -14.104 -12.510 47.492 1.00 62.78 74 ARG A O 1
ATOM 609 N N . LYS A 1 75 ? -15.007 -10.508 47.982 1.00 62.31 75 LYS A N 1
ATOM 610 C CA . LYS A 1 75 ? -14.238 -9.704 47.023 1.00 62.31 75 LYS A CA 1
ATOM 611 C C . LYS A 1 75 ? -12.805 -9.461 47.508 1.00 62.31 75 LYS A C 1
ATOM 613 O O . LYS A 1 75 ? -11.887 -9.592 46.716 1.00 62.31 75 LYS A O 1
ATOM 618 N N . GLU A 1 76 ? -12.607 -9.195 48.800 1.00 62.59 76 GLU A N 1
ATOM 619 C CA . GLU A 1 76 ? -11.280 -8.994 49.416 1.00 62.59 76 GLU A CA 1
ATOM 620 C C . GLU A 1 76 ? -10.424 -10.272 49.462 1.00 62.59 76 GLU A C 1
ATOM 622 O O . GLU A 1 76 ? -9.201 -10.202 49.415 1.00 62.59 76 GLU A O 1
ATOM 627 N N . SER A 1 77 ? -11.060 -11.445 49.526 1.00 61.03 77 SER A N 1
ATOM 628 C CA . SER A 1 77 ? -10.386 -12.755 49.497 1.00 61.03 77 SER A CA 1
ATOM 629 C C . SER A 1 77 ? -10.242 -13.349 48.092 1.00 61.03 77 SER A C 1
ATOM 631 O O . SER A 1 77 ? -9.625 -14.402 47.929 1.00 61.03 77 SER A O 1
ATOM 633 N N . SER A 1 78 ? -10.807 -12.700 47.071 1.00 65.12 78 SER A N 1
ATOM 634 C CA . SER A 1 78 ? -10.723 -13.173 45.695 1.00 65.12 78 SER A CA 1
ATOM 635 C C . SER A 1 78 ? -9.509 -12.568 45.004 1.00 65.12 78 SER A C 1
ATOM 637 O O . SER A 1 78 ? -9.407 -11.360 44.829 1.00 65.12 78 SER A O 1
ATOM 639 N N . THR A 1 79 ? -8.604 -13.428 44.551 1.00 72.00 79 THR A N 1
ATOM 640 C CA . THR A 1 79 ? -7.533 -13.059 43.617 1.00 72.00 79 THR A CA 1
ATOM 641 C C . THR A 1 79 ? -8.044 -12.889 42.182 1.00 72.00 79 THR A C 1
ATOM 643 O O . THR A 1 79 ? -7.268 -12.537 41.296 1.00 72.00 79 THR A O 1
ATOM 646 N N . MET A 1 80 ? -9.333 -13.151 41.928 1.00 69.19 80 MET A N 1
ATOM 647 C CA . MET A 1 80 ? -9.947 -13.031 40.610 1.00 69.19 80 MET A CA 1
ATOM 648 C C . MET A 1 80 ? -10.650 -11.682 40.456 1.00 69.19 80 MET A C 1
ATOM 650 O O . MET A 1 80 ? -11.461 -11.280 41.292 1.00 69.19 80 MET A O 1
ATOM 654 N N . LEU A 1 81 ? -10.371 -11.012 39.337 1.00 75.50 81 LEU A N 1
ATOM 655 C CA . LEU A 1 81 ? -11.110 -9.834 38.886 1.00 75.50 81 LEU A CA 1
ATOM 656 C C . LEU A 1 81 ? -12.603 -10.156 38.767 1.00 75.50 81 LEU A C 1
ATOM 658 O O . LEU A 1 81 ? -12.993 -11.287 38.457 1.00 75.50 81 LEU A O 1
ATOM 662 N N . SER A 1 82 ? -13.460 -9.162 39.005 1.00 84.75 82 SER A N 1
ATOM 663 C CA . SER A 1 82 ? -14.893 -9.384 38.836 1.00 84.75 82 SER A CA 1
ATOM 664 C C . SER A 1 82 ? -15.208 -9.629 37.359 1.00 84.75 82 SER A C 1
ATOM 666 O O . SER A 1 82 ? -14.591 -9.033 36.482 1.00 84.75 82 SER A O 1
ATOM 668 N N . TRP A 1 83 ? -16.205 -10.465 37.059 1.00 82.81 83 TRP A N 1
ATOM 669 C CA . TRP A 1 83 ? -16.632 -10.686 35.670 1.00 82.81 83 TRP A CA 1
ATOM 670 C C . TRP A 1 83 ? -17.063 -9.401 34.960 1.00 82.81 83 TRP A C 1
ATOM 672 O O . TRP A 1 83 ? -16.943 -9.318 33.743 1.00 82.81 83 TRP A O 1
ATOM 682 N N . ARG A 1 84 ? -17.509 -8.386 35.712 1.00 84.75 84 ARG A N 1
ATOM 683 C CA . ARG A 1 84 ? -17.734 -7.040 35.179 1.00 84.75 84 ARG A CA 1
ATOM 684 C C . ARG A 1 84 ? -16.420 -6.441 34.673 1.00 84.75 84 ARG A C 1
ATOM 686 O O . ARG A 1 84 ? -16.375 -6.019 33.524 1.00 84.75 84 ARG A O 1
ATOM 693 N N . ASP A 1 85 ? -15.373 -6.444 35.491 1.00 88.00 85 ASP A N 1
ATOM 694 C CA . ASP A 1 85 ? -14.068 -5.877 35.125 1.00 88.00 85 ASP A CA 1
ATOM 695 C C . ASP A 1 85 ? -13.426 -6.669 33.977 1.00 88.00 85 ASP A C 1
ATOM 697 O O . ASP A 1 85 ? -12.925 -6.077 33.030 1.00 88.00 85 ASP A O 1
ATOM 701 N N . VAL A 1 86 ? -13.539 -8.004 33.993 1.00 89.31 86 VAL A N 1
ATOM 702 C CA . VAL A 1 86 ? -13.089 -8.873 32.891 1.00 89.31 86 VAL A CA 1
ATOM 703 C C . VAL A 1 86 ? -13.850 -8.563 31.599 1.00 89.31 86 VAL A C 1
ATOM 705 O O . VAL A 1 86 ? -13.239 -8.439 30.545 1.00 89.31 86 VAL A O 1
ATOM 708 N N . SER A 1 87 ? -15.176 -8.399 31.660 1.00 92.75 87 SER A N 1
ATOM 709 C CA . SER A 1 87 ? -15.972 -8.055 30.475 1.00 92.75 87 SER A CA 1
ATOM 710 C C . SER A 1 87 ? -15.659 -6.659 29.934 1.00 92.75 87 SER A C 1
ATOM 712 O O . SER A 1 87 ? -15.678 -6.469 28.721 1.00 92.75 87 SER A O 1
ATOM 714 N N . HIS A 1 88 ? -15.335 -5.706 30.814 1.00 92.44 88 HIS A N 1
ATOM 715 C CA . HIS A 1 88 ? -14.895 -4.372 30.418 1.00 92.44 88 HIS A CA 1
ATOM 716 C C . HIS A 1 88 ? -13.530 -4.419 29.737 1.00 92.44 88 HIS A C 1
ATOM 718 O O . HIS A 1 88 ? -13.417 -3.910 28.630 1.00 92.44 88 HIS A O 1
ATOM 724 N N . ALA A 1 89 ? -12.548 -5.103 30.331 1.00 93.31 89 ALA A N 1
ATOM 725 C CA . ALA A 1 89 ? -11.224 -5.267 29.736 1.00 93.31 89 ALA A CA 1
ATOM 726 C C . ALA A 1 89 ? -11.299 -5.943 28.356 1.00 93.31 89 ALA A C 1
ATOM 728 O O . ALA A 1 89 ? -10.717 -5.457 27.396 1.00 93.31 89 ALA A O 1
ATOM 729 N N . ILE A 1 90 ? -12.105 -7.004 28.214 1.00 94.69 90 ILE A N 1
ATOM 730 C CA . ILE A 1 90 ? -12.321 -7.663 26.914 1.00 94.69 90 ILE A CA 1
ATOM 731 C C . ILE A 1 90 ? -12.976 -6.711 25.906 1.00 94.69 90 ILE A C 1
ATOM 733 O O . ILE A 1 90 ? -12.651 -6.744 24.722 1.00 94.69 90 ILE A O 1
ATOM 737 N N . HIS A 1 91 ? -13.924 -5.878 26.341 1.00 95.06 91 HIS A N 1
ATOM 738 C CA . HIS A 1 91 ? -14.568 -4.918 25.451 1.00 95.06 91 HIS A CA 1
ATOM 739 C C . HIS A 1 91 ? -13.597 -3.826 24.986 1.00 95.06 91 HIS A C 1
ATOM 741 O O . HIS A 1 91 ? -13.610 -3.476 23.809 1.00 95.06 91 HIS A O 1
ATOM 747 N N . GLU A 1 92 ? -12.750 -3.326 25.885 1.00 95.31 92 GLU A N 1
ATOM 748 C CA . GLU A 1 92 ? -11.679 -2.377 25.568 1.00 95.31 92 GLU A CA 1
ATOM 749 C C . GLU A 1 92 ? -10.672 -2.988 24.584 1.00 95.31 92 GLU A C 1
ATOM 751 O O . GLU A 1 92 ? -10.393 -2.379 23.552 1.00 95.31 92 GLU A O 1
ATOM 756 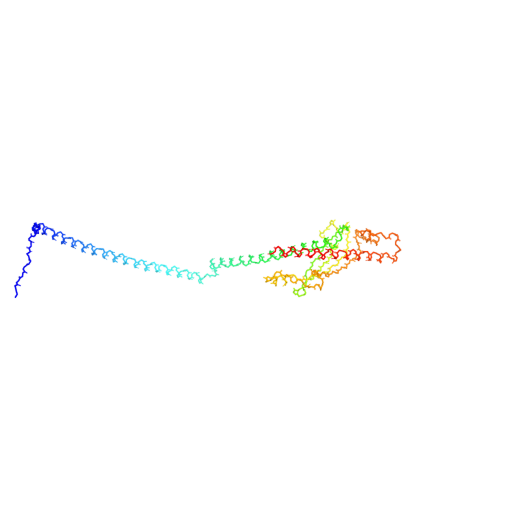N N . ASP A 1 93 ? -10.223 -4.223 24.822 1.00 94.56 93 ASP A N 1
ATOM 757 C CA . ASP A 1 93 ? -9.318 -4.944 23.917 1.00 94.56 93 ASP A CA 1
ATOM 758 C C . ASP A 1 93 ? -9.945 -5.162 22.533 1.00 94.56 93 ASP A C 1
ATOM 760 O O . ASP A 1 93 ? -9.283 -4.986 21.510 1.00 94.56 93 ASP A O 1
ATOM 764 N N . LEU A 1 94 ? -11.237 -5.508 22.473 1.00 94.19 94 LEU A N 1
ATOM 765 C CA . LEU A 1 94 ? -11.966 -5.651 21.209 1.00 94.19 94 LEU A CA 1
ATOM 766 C C . LEU A 1 94 ? -12.066 -4.323 20.454 1.00 94.19 94 LEU A C 1
ATOM 768 O O . LEU A 1 94 ? -11.916 -4.311 19.233 1.00 94.19 94 LEU A O 1
ATOM 772 N N . GLN A 1 95 ? -12.316 -3.215 21.154 1.00 93.12 95 GLN A N 1
ATOM 773 C CA . GLN A 1 95 ? -12.339 -1.886 20.542 1.00 93.12 95 GLN A CA 1
ATOM 774 C C . GLN A 1 95 ? -10.954 -1.481 20.026 1.00 93.12 95 GLN A C 1
ATOM 776 O O . GLN A 1 95 ? -10.857 -0.976 18.908 1.00 93.12 95 GLN A O 1
ATOM 781 N N . ALA A 1 96 ? -9.894 -1.746 20.794 1.00 92.50 96 ALA A N 1
ATOM 782 C CA . ALA A 1 96 ? -8.518 -1.498 20.373 1.00 92.50 96 ALA A CA 1
ATOM 783 C C . ALA A 1 96 ? -8.169 -2.315 19.119 1.00 92.50 96 ALA A C 1
ATOM 785 O O . ALA A 1 96 ? -7.753 -1.751 18.110 1.00 92.50 96 ALA A O 1
ATOM 786 N N . CYS A 1 97 ? -8.465 -3.619 19.131 1.00 93.00 97 CYS A N 1
ATOM 787 C CA . CYS A 1 97 ? -8.260 -4.500 17.981 1.00 93.00 97 CYS A CA 1
ATOM 788 C C . CYS A 1 97 ? -9.060 -4.050 16.748 1.00 93.00 97 CYS A C 1
ATOM 790 O O . CYS A 1 97 ? -8.571 -4.147 15.624 1.00 93.00 97 CYS A O 1
ATOM 792 N N . ALA A 1 98 ? -10.291 -3.560 16.932 1.00 92.94 98 ALA A N 1
ATOM 793 C CA . ALA A 1 98 ? -11.100 -3.031 15.837 1.00 92.94 98 ALA A CA 1
ATOM 794 C C . ALA A 1 98 ? -10.492 -1.751 15.239 1.00 92.94 98 ALA A C 1
ATOM 796 O O . ALA A 1 98 ? -10.468 -1.608 14.016 1.00 92.94 98 ALA A O 1
ATOM 797 N N . GLY A 1 99 ? -9.968 -0.855 16.083 1.00 90.19 99 GLY A N 1
ATOM 798 C CA . GLY A 1 99 ? -9.248 0.344 15.653 1.00 90.19 99 GLY A CA 1
ATOM 799 C C . GLY A 1 99 ? -7.979 0.010 14.867 1.00 90.19 99 GLY A C 1
ATOM 800 O O . GLY A 1 99 ? -7.776 0.537 13.772 1.00 90.19 99 GLY A O 1
ATOM 801 N N . ASP A 1 100 ? -7.175 -0.927 15.370 1.00 90.12 100 ASP A N 1
ATOM 802 C CA . ASP A 1 100 ? -5.970 -1.404 14.686 1.00 90.12 100 ASP A CA 1
ATOM 803 C C . ASP A 1 100 ? -6.310 -2.039 13.333 1.00 90.12 100 ASP A C 1
ATOM 805 O O . ASP A 1 100 ? -5.676 -1.733 12.320 1.00 90.12 100 ASP A O 1
ATOM 809 N N . ASN A 1 101 ? -7.350 -2.880 13.283 1.00 90.00 101 ASN A N 1
ATOM 810 C CA . ASN A 1 101 ? -7.786 -3.506 12.038 1.00 90.00 101 ASN A CA 1
ATOM 811 C C . ASN A 1 101 ? -8.260 -2.463 11.013 1.00 90.00 101 ASN A C 1
ATOM 813 O O . ASN A 1 101 ? -7.891 -2.543 9.845 1.00 90.00 101 ASN A O 1
ATOM 817 N N . GLN A 1 102 ? -9.002 -1.439 11.441 1.00 87.56 102 GLN A N 1
ATOM 818 C CA . GLN A 1 102 ? -9.401 -0.333 10.568 1.00 87.56 102 GLN A CA 1
ATOM 819 C C . GLN A 1 102 ? -8.186 0.451 10.036 1.00 87.56 102 GLN A C 1
ATOM 821 O O . GLN A 1 102 ? -8.153 0.838 8.861 1.00 87.56 102 GLN A O 1
ATOM 826 N N . GLY A 1 103 ? -7.170 0.670 10.877 1.00 83.12 103 GLY A N 1
ATOM 827 C CA . GLY A 1 103 ? -5.904 1.287 10.477 1.00 83.12 103 GLY A CA 1
ATOM 828 C C . GLY A 1 103 ? -5.169 0.462 9.417 1.00 83.12 103 GLY A C 1
ATOM 829 O O . GLY A 1 103 ? -4.780 0.991 8.372 1.00 83.12 103 GLY A O 1
ATOM 830 N N . LEU A 1 104 ? -5.055 -0.850 9.634 1.00 86.56 104 LEU A N 1
ATOM 831 C CA . LEU A 1 104 ? -4.447 -1.785 8.684 1.00 86.56 104 LEU A CA 1
ATOM 832 C C . LEU A 1 104 ? -5.226 -1.862 7.367 1.00 86.56 104 LEU A C 1
ATOM 834 O O . LEU A 1 104 ? -4.618 -1.836 6.298 1.00 86.56 104 LEU A O 1
ATOM 838 N N . GLU A 1 105 ? -6.557 -1.911 7.408 1.00 83.38 105 GLU A N 1
ATOM 839 C CA . GLU A 1 105 ? -7.404 -1.897 6.209 1.00 83.38 105 GLU A CA 1
ATOM 840 C C . GLU A 1 105 ? -7.198 -0.621 5.385 1.00 83.38 105 GLU A C 1
ATOM 842 O O . GLU A 1 105 ? -7.064 -0.686 4.158 1.00 83.38 105 GLU A O 1
ATOM 847 N N . SER A 1 106 ? -7.093 0.528 6.057 1.00 75.50 106 SER A N 1
ATOM 848 C CA . SER A 1 106 ? -6.799 1.816 5.420 1.00 75.50 106 SER A CA 1
ATOM 849 C C . SER A 1 106 ? -5.419 1.805 4.755 1.00 75.50 106 SER A C 1
ATOM 851 O O . SER A 1 106 ? -5.280 2.205 3.596 1.00 75.50 106 SER A O 1
ATOM 853 N N . GLN A 1 107 ? -4.407 1.269 5.442 1.00 71.25 107 GLN A N 1
ATOM 854 C CA . GLN A 1 107 ? -3.051 1.131 4.911 1.00 71.25 107 GLN A CA 1
ATOM 855 C C . GLN A 1 107 ? -2.997 0.173 3.708 1.00 71.25 107 GLN A C 1
ATOM 857 O O . GLN A 1 107 ? -2.367 0.471 2.692 1.00 71.25 107 GLN A O 1
ATOM 862 N N . VAL A 1 108 ? -3.712 -0.954 3.767 1.00 73.94 108 VAL A N 1
ATOM 863 C CA . VAL A 1 108 ? -3.853 -1.889 2.640 1.00 73.94 108 VAL A CA 1
ATOM 864 C C . VAL A 1 108 ? -4.541 -1.213 1.452 1.00 73.94 108 VAL A C 1
ATOM 866 O O . VAL A 1 108 ? -4.116 -1.403 0.310 1.00 73.94 108 VAL A O 1
ATOM 869 N N . GLY A 1 109 ? -5.578 -0.408 1.695 1.00 67.31 109 GLY A N 1
ATOM 870 C CA . GLY A 1 109 ? -6.232 0.403 0.669 1.00 67.31 109 GLY A CA 1
ATOM 871 C C . GLY A 1 109 ? -5.259 1.367 -0.014 1.00 67.31 109 GLY A C 1
ATOM 872 O O . GLY A 1 109 ? -5.186 1.401 -1.246 1.00 67.31 109 GLY A O 1
ATOM 873 N N . ALA A 1 110 ? -4.451 2.080 0.773 1.00 66.62 110 ALA A N 1
ATOM 874 C CA . ALA A 1 110 ? -3.418 2.979 0.266 1.00 66.62 110 ALA A CA 1
ATOM 875 C C . ALA A 1 110 ? -2.385 2.240 -0.604 1.00 66.62 110 ALA A C 1
ATOM 877 O O . ALA A 1 110 ? -2.144 2.643 -1.744 1.00 66.62 110 ALA A O 1
ATOM 878 N N . TYR A 1 111 ? -1.847 1.105 -0.139 1.00 68.19 111 TYR A N 1
ATOM 879 C CA . TYR A 1 111 ? -0.893 0.314 -0.925 1.00 68.19 111 TYR A CA 1
ATOM 880 C C . TYR A 1 111 ? -1.498 -0.261 -2.206 1.00 68.19 111 TYR A C 1
ATOM 882 O O . TYR A 1 111 ? -0.833 -0.282 -3.241 1.00 68.19 111 TYR A O 1
ATOM 890 N N . ARG A 1 112 ? -2.763 -0.697 -2.187 1.00 67.94 112 ARG A N 1
ATOM 891 C CA . ARG A 1 112 ? -3.456 -1.160 -3.401 1.00 67.94 112 ARG A CA 1
ATOM 892 C C . ARG A 1 112 ? -3.601 -0.042 -4.429 1.00 67.94 112 ARG A C 1
ATOM 894 O O . ARG A 1 112 ? -3.352 -0.273 -5.613 1.00 67.94 112 ARG A O 1
ATOM 901 N N . ASN A 1 113 ? -3.957 1.162 -3.986 1.00 65.06 113 ASN A N 1
ATOM 902 C CA . ASN A 1 113 ? -4.036 2.333 -4.858 1.00 65.06 113 ASN A CA 1
ATOM 903 C C . ASN A 1 113 ? -2.667 2.689 -5.440 1.00 65.06 113 ASN A C 1
ATOM 905 O O . ASN A 1 113 ? -2.554 2.911 -6.649 1.00 65.06 113 ASN A O 1
ATOM 909 N N . LEU A 1 114 ? -1.626 2.667 -4.606 1.00 67.88 114 LEU A N 1
ATOM 910 C CA . LEU A 1 114 ? -0.255 2.896 -5.037 1.00 67.88 114 LEU A CA 1
ATOM 911 C C . LEU A 1 114 ? 0.181 1.880 -6.099 1.00 67.88 114 LEU A C 1
ATOM 913 O O . LEU A 1 114 ? 0.625 2.269 -7.178 1.00 67.88 114 LEU A O 1
ATOM 917 N N . LEU A 1 115 ? -0.011 0.585 -5.836 1.00 62.97 115 LEU A N 1
ATOM 918 C CA . LEU A 1 115 ? 0.300 -0.485 -6.784 1.00 62.97 115 LEU A CA 1
ATOM 919 C C . LEU A 1 115 ? -0.462 -0.310 -8.099 1.00 62.97 115 LEU A C 1
ATOM 921 O O . LEU A 1 115 ? 0.138 -0.414 -9.166 1.00 62.97 115 LEU A O 1
ATOM 925 N N . GLY A 1 116 ? -1.756 0.013 -8.047 1.00 63.97 116 GLY A N 1
ATOM 926 C CA . GLY A 1 116 ? -2.560 0.260 -9.244 1.00 63.97 116 GLY A CA 1
ATOM 927 C C . GLY A 1 116 ? -2.066 1.461 -10.057 1.00 63.97 116 GLY A C 1
ATOM 928 O O . GLY A 1 116 ? -2.036 1.407 -11.290 1.00 63.97 116 GLY A O 1
ATOM 929 N N . ASN A 1 117 ? -1.636 2.532 -9.386 1.00 64.25 117 ASN A N 1
ATOM 930 C CA . ASN A 1 117 ? -1.038 3.701 -10.030 1.00 64.25 117 ASN A CA 1
ATOM 931 C C . ASN A 1 117 ? 0.317 3.355 -10.664 1.00 64.25 117 ASN A C 1
ATOM 933 O O . ASN A 1 117 ? 0.529 3.666 -11.839 1.00 64.25 117 ASN A O 1
ATOM 937 N N . MET A 1 118 ? 1.189 2.647 -9.936 1.00 64.38 118 MET A N 1
ATOM 938 C CA . MET A 1 118 ? 2.473 2.163 -10.452 1.00 64.38 118 MET A CA 1
ATOM 939 C C . MET A 1 118 ? 2.276 1.256 -11.670 1.00 64.38 118 MET A C 1
ATOM 941 O O . MET A 1 118 ? 2.903 1.484 -12.697 1.00 64.38 118 MET A O 1
ATOM 945 N N . GLN A 1 119 ? 1.367 0.278 -11.608 1.00 64.75 119 GLN A N 1
ATOM 946 C CA . GLN A 1 119 ? 1.078 -0.647 -12.710 1.00 64.75 119 GLN A CA 1
ATOM 947 C C . GLN A 1 119 ? 0.560 0.073 -13.957 1.00 64.75 119 GLN A C 1
ATOM 949 O O . GLN A 1 119 ? 1.087 -0.135 -15.051 1.00 64.75 119 GLN A O 1
ATOM 954 N N . ARG A 1 120 ? -0.448 0.948 -13.809 1.00 65.62 120 ARG A N 1
ATOM 955 C CA . ARG A 1 120 ? -0.997 1.735 -14.928 1.00 65.62 120 ARG A CA 1
ATOM 956 C C . ARG A 1 120 ? 0.075 2.603 -15.576 1.00 65.62 12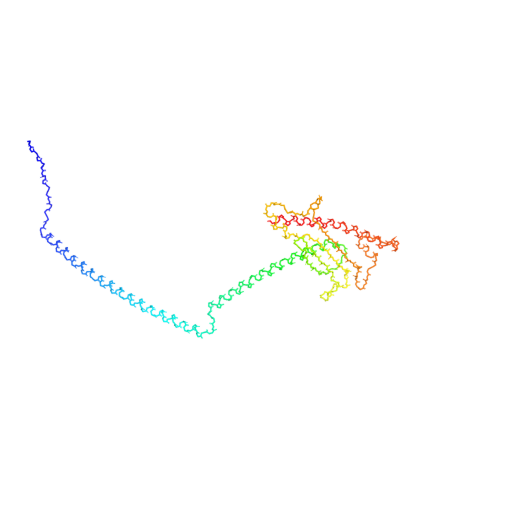0 ARG A C 1
ATOM 958 O O . ARG A 1 120 ? 0.127 2.707 -16.802 1.00 65.62 120 ARG A O 1
ATOM 965 N N . TRP A 1 121 ? 0.938 3.207 -14.766 1.00 64.88 121 TRP A N 1
ATOM 966 C CA . TRP A 1 121 ? 2.017 4.038 -15.273 1.00 64.88 121 TRP A CA 1
ATOM 967 C C . TRP A 1 121 ? 3.115 3.213 -15.946 1.00 64.88 121 TRP A C 1
ATOM 969 O O . TRP A 1 121 ? 3.508 3.547 -17.061 1.00 64.88 121 TRP A O 1
ATOM 979 N N . VAL A 1 122 ? 3.562 2.113 -15.336 1.00 65.81 122 VAL A N 1
ATOM 980 C CA . VAL A 1 122 ? 4.528 1.168 -15.919 1.00 65.81 122 VAL A CA 1
ATOM 981 C C . VAL A 1 122 ? 4.025 0.694 -17.280 1.00 65.81 122 VAL A C 1
ATOM 983 O O . VAL A 1 122 ? 4.747 0.816 -18.263 1.00 65.81 122 VAL A O 1
ATOM 986 N N . ALA A 1 123 ? 2.760 0.286 -17.387 1.00 65.38 123 ALA A N 1
ATOM 987 C CA . ALA A 1 123 ? 2.151 -0.099 -18.660 1.00 65.38 123 ALA A CA 1
ATOM 988 C C . ALA A 1 123 ? 2.125 1.039 -19.704 1.00 65.38 123 ALA A C 1
ATOM 990 O O . ALA A 1 123 ? 2.137 0.778 -20.904 1.00 65.38 123 ALA A O 1
ATOM 991 N N . SER A 1 124 ? 2.090 2.305 -19.272 1.00 62.28 124 SER A N 1
ATOM 992 C CA . SER A 1 124 ? 2.126 3.470 -20.171 1.00 62.28 124 SER A CA 1
ATOM 993 C C . SER A 1 124 ? 3.544 3.900 -20.575 1.00 62.28 124 SER A C 1
ATOM 995 O O . SER A 1 124 ? 3.766 4.348 -21.701 1.00 62.28 124 SER A O 1
ATOM 997 N N . SER A 1 125 ? 4.513 3.751 -19.671 1.00 57.84 125 SER A N 1
ATOM 998 C CA . SER A 1 125 ? 5.908 4.160 -19.861 1.00 57.84 125 SER A CA 1
ATOM 999 C C . SER A 1 125 ? 6.699 3.096 -20.612 1.00 57.84 125 SER A C 1
ATOM 1001 O O . SER A 1 125 ? 7.536 3.395 -21.475 1.00 57.84 125 SER A O 1
ATOM 1003 N N . ILE A 1 126 ? 6.395 1.834 -20.329 1.00 61.94 126 ILE A N 1
ATOM 1004 C CA . ILE A 1 126 ? 7.041 0.680 -20.927 1.00 61.94 126 ILE A CA 1
ATOM 1005 C C . ILE A 1 126 ? 6.311 0.357 -22.210 1.00 61.94 126 ILE A C 1
ATOM 1007 O O . ILE A 1 126 ? 5.095 0.285 -22.295 1.00 61.94 126 ILE A O 1
ATOM 1011 N N . THR A 1 127 ? 7.109 0.307 -23.258 1.00 56.72 127 THR A N 1
ATOM 1012 C CA . THR A 1 127 ? 6.691 0.214 -24.641 1.00 56.72 127 THR A CA 1
ATOM 1013 C C . THR A 1 127 ? 5.675 -0.922 -24.853 1.00 56.72 127 THR A C 1
ATOM 1015 O O . THR A 1 127 ? 6.061 -2.080 -24.730 1.00 56.72 127 THR A O 1
ATOM 1018 N N . PRO A 1 128 ? 4.411 -0.632 -25.226 1.00 52.34 128 PRO A N 1
ATOM 1019 C CA . PRO A 1 128 ? 3.366 -1.659 -25.331 1.00 52.34 128 PRO A CA 1
ATOM 1020 C C . PRO A 1 128 ? 3.622 -2.725 -26.411 1.00 52.34 128 PRO A C 1
ATOM 1022 O O . PRO A 1 128 ? 2.926 -3.730 -26.464 1.00 52.34 128 PRO A O 1
ATOM 1025 N N . HIS A 1 129 ? 4.618 -2.518 -27.274 1.00 56.41 129 HIS A N 1
ATOM 1026 C CA . HIS A 1 129 ? 4.958 -3.389 -28.401 1.00 56.41 129 HIS A CA 1
ATOM 1027 C C . HIS A 1 129 ? 6.156 -4.316 -28.146 1.00 56.41 129 HIS A C 1
ATOM 1029 O O . HIS A 1 129 ? 6.520 -5.079 -29.034 1.00 56.41 129 HIS A O 1
ATOM 1035 N N . THR A 1 130 ? 6.788 -4.288 -26.965 1.00 65.62 130 THR A N 1
ATOM 1036 C CA . THR A 1 130 ? 8.003 -5.097 -26.743 1.00 65.62 130 THR A CA 1
ATOM 1037 C C . THR A 1 130 ? 7.719 -6.542 -26.332 1.00 65.62 130 THR A C 1
ATOM 1039 O O . THR A 1 130 ? 8.655 -7.341 -26.355 1.00 65.62 130 THR A O 1
ATOM 1042 N N . ASN A 1 131 ? 6.465 -6.871 -25.977 1.00 69.94 131 ASN A N 1
ATOM 1043 C CA . ASN A 1 131 ? 6.043 -8.155 -25.392 1.00 69.94 131 ASN A CA 1
ATOM 1044 C C . ASN A 1 131 ? 7.022 -8.653 -24.309 1.00 69.94 131 ASN A C 1
ATOM 1046 O O . ASN A 1 131 ? 7.347 -9.836 -24.221 1.00 69.94 131 ASN A O 1
ATOM 1050 N N . GLU A 1 132 ? 7.571 -7.711 -23.539 1.00 75.62 132 GLU A N 1
ATOM 1051 C CA . GLU A 1 132 ? 8.565 -8.003 -22.519 1.00 75.62 132 GLU A CA 1
ATOM 1052 C C . GLU A 1 132 ? 7.880 -8.378 -21.220 1.00 75.62 132 GLU A C 1
ATOM 1054 O O . GLU A 1 132 ? 7.003 -7.663 -20.732 1.00 75.62 132 GLU A O 1
ATOM 1059 N N . PHE A 1 133 ? 8.339 -9.476 -20.633 1.00 76.12 133 PHE A N 1
ATOM 1060 C CA . PHE A 1 133 ? 7.929 -9.830 -19.292 1.00 76.12 133 PHE A CA 1
ATOM 1061 C C . PHE A 1 133 ? 8.627 -8.911 -18.284 1.00 76.12 133 PHE A C 1
ATOM 1063 O O . PHE A 1 133 ? 9.827 -8.624 -18.391 1.00 76.12 133 PHE A O 1
ATOM 1070 N N . MET A 1 134 ? 7.865 -8.440 -17.299 1.00 76.56 134 MET A N 1
ATOM 1071 C CA . MET A 1 134 ? 8.382 -7.574 -16.254 1.00 76.56 134 MET A CA 1
ATOM 1072 C C . MET A 1 134 ? 7.739 -7.870 -14.907 1.00 76.56 134 MET A C 1
ATOM 1074 O O . MET A 1 134 ? 6.583 -7.527 -14.672 1.00 76.56 134 MET A O 1
ATOM 1078 N N . SER A 1 135 ? 8.551 -8.401 -14.002 1.00 79.44 135 SER A N 1
ATOM 1079 C CA . SER A 1 135 ? 8.326 -8.298 -12.564 1.00 79.44 135 SER A CA 1
ATOM 1080 C C . SER A 1 135 ? 9.085 -7.083 -12.047 1.00 79.44 135 SER A C 1
ATOM 1082 O O . SER A 1 135 ? 10.208 -6.825 -12.483 1.00 79.44 135 SER A O 1
ATOM 1084 N N . PHE A 1 136 ? 8.504 -6.311 -11.135 1.00 78.50 136 PHE A N 1
ATOM 1085 C CA . PHE A 1 136 ? 9.186 -5.154 -10.567 1.00 78.50 136 PHE A CA 1
ATOM 1086 C C . PHE A 1 136 ? 8.991 -5.054 -9.060 1.00 78.50 136 PHE A C 1
ATOM 1088 O O . PHE A 1 136 ? 7.938 -5.394 -8.527 1.00 78.50 136 PHE A O 1
ATOM 1095 N N . LEU A 1 137 ? 10.021 -4.542 -8.399 1.00 82.81 137 LEU A N 1
ATOM 1096 C CA . LEU A 1 137 ? 9.993 -4.074 -7.026 1.00 82.81 137 LEU A CA 1
ATOM 1097 C C . LEU A 1 137 ? 9.921 -2.549 -7.059 1.00 82.81 137 LEU A C 1
ATOM 1099 O O . LEU A 1 137 ? 10.790 -1.904 -7.646 1.00 82.81 137 LEU A O 1
ATOM 1103 N N . GLY A 1 138 ? 8.873 -1.989 -6.465 1.00 76.31 138 GLY A N 1
ATOM 1104 C CA . GLY A 1 138 ? 8.654 -0.550 -6.372 1.00 76.31 138 GLY A CA 1
ATOM 1105 C C . GLY A 1 138 ? 8.706 -0.073 -4.926 1.00 76.31 138 GLY A C 1
ATOM 1106 O O . GLY A 1 138 ? 8.261 -0.784 -4.029 1.00 76.31 138 GLY A O 1
ATOM 1107 N N . GLY A 1 139 ? 9.225 1.131 -4.711 1.00 70.69 139 GLY A N 1
ATOM 1108 C CA . GLY A 1 139 ? 9.196 1.820 -3.425 1.00 70.69 139 GLY A CA 1
ATOM 1109 C C . GLY A 1 139 ? 8.883 3.301 -3.600 1.00 70.69 139 GLY A C 1
ATOM 1110 O O . GLY A 1 139 ? 9.233 3.895 -4.622 1.00 70.69 139 GLY A O 1
ATOM 1111 N N . GLU A 1 140 ? 8.222 3.871 -2.601 1.00 74.75 140 GLU A N 1
ATOM 1112 C CA . GLU A 1 140 ? 7.912 5.294 -2.475 1.00 74.75 140 GLU A CA 1
ATOM 1113 C C . GLU A 1 140 ? 8.800 5.915 -1.394 1.00 74.75 140 GLU A C 1
ATOM 1115 O O . GLU A 1 140 ? 9.019 5.321 -0.339 1.00 74.75 140 GLU A O 1
ATOM 1120 N N . PHE A 1 141 ? 9.336 7.096 -1.673 1.00 74.06 141 PHE A N 1
ATOM 1121 C CA . PHE A 1 141 ? 10.268 7.823 -0.824 1.00 74.06 141 PHE A CA 1
ATOM 1122 C C . PHE A 1 141 ? 9.863 9.290 -0.801 1.00 74.06 141 PHE A C 1
ATOM 1124 O O . PHE A 1 141 ? 9.792 9.931 -1.846 1.00 74.06 141 PHE A O 1
ATOM 1131 N N . HIS A 1 142 ? 9.648 9.844 0.383 1.00 72.56 142 HIS A N 1
ATOM 1132 C CA . HIS A 1 142 ? 9.293 11.251 0.543 1.00 72.56 142 HIS A CA 1
ATOM 1133 C C . HIS A 1 142 ? 10.553 12.055 0.885 1.00 72.56 142 HIS A C 1
ATOM 1135 O O . HIS A 1 142 ? 11.344 11.649 1.735 1.00 72.56 142 HIS A O 1
ATOM 1141 N N . ASP A 1 143 ? 10.753 13.185 0.211 1.00 66.25 143 ASP A N 1
ATOM 1142 C CA . ASP A 1 143 ? 11.836 14.142 0.464 1.00 66.25 143 ASP A CA 1
ATOM 1143 C C . ASP A 1 143 ? 11.223 15.515 0.774 1.00 66.25 143 ASP A C 1
ATOM 1145 O O . ASP A 1 143 ? 11.149 16.409 -0.071 1.00 66.25 143 ASP A O 1
ATOM 1149 N N . GLY A 1 144 ? 10.706 15.641 1.997 1.00 62.81 144 GLY A N 1
ATOM 1150 C CA . GLY A 1 144 ? 9.864 16.761 2.413 1.00 62.81 144 GLY A CA 1
ATOM 1151 C C . GLY A 1 144 ? 8.393 16.597 1.996 1.00 62.81 144 GLY A C 1
ATOM 1152 O O . GLY A 1 144 ? 8.023 15.568 1.434 1.00 62.81 144 GLY A O 1
ATOM 1153 N N . PRO A 1 145 ? 7.549 17.607 2.272 1.00 60.59 145 PRO A N 1
ATOM 1154 C CA . PRO A 1 145 ? 6.094 17.511 2.125 1.00 60.59 145 PRO A CA 1
ATOM 1155 C C . PRO A 1 145 ? 5.594 17.650 0.687 1.00 60.59 145 PRO A C 1
ATOM 1157 O O . PRO A 1 145 ? 4.402 17.525 0.475 1.00 60.59 145 PRO A O 1
ATOM 1160 N N . ASP A 1 146 ? 6.472 17.965 -0.274 1.00 57.94 146 ASP A N 1
ATOM 1161 C CA . ASP A 1 146 ? 6.089 18.318 -1.651 1.00 57.94 146 ASP A CA 1
ATOM 1162 C C . ASP A 1 146 ? 6.825 17.499 -2.711 1.00 57.94 146 ASP A C 1
ATOM 1164 O O . ASP A 1 146 ? 6.784 17.829 -3.900 1.00 57.94 146 ASP A O 1
ATOM 1168 N N . LYS A 1 147 ? 7.561 16.462 -2.310 1.00 61.84 147 LYS A N 1
ATOM 1169 C CA . LYS A 1 147 ? 8.385 15.684 -3.230 1.00 61.84 147 LYS A CA 1
ATOM 1170 C C . LYS A 1 147 ? 8.312 14.209 -2.885 1.00 61.84 147 LYS A C 1
ATOM 1172 O O . LYS A 1 147 ? 8.903 13.749 -1.913 1.00 61.84 147 LYS A O 1
ATOM 1177 N N . VAL A 1 148 ? 7.672 13.471 -3.777 1.00 66.00 148 VAL A N 1
ATOM 1178 C CA . VAL A 1 148 ? 7.614 12.019 -3.742 1.00 66.00 148 VAL A CA 1
ATOM 1179 C C . VAL A 1 148 ? 8.517 11.481 -4.837 1.00 66.00 148 VAL A C 1
ATOM 1181 O O . VAL A 1 148 ? 8.363 11.787 -6.021 1.00 66.00 148 VAL A O 1
ATOM 1184 N N . MET A 1 149 ? 9.504 10.694 -4.442 1.00 69.00 149 MET A N 1
ATOM 1185 C CA . MET A 1 149 ? 10.327 9.906 -5.332 1.00 69.00 149 MET A CA 1
ATOM 1186 C C . MET A 1 149 ? 9.850 8.469 -5.306 1.00 69.00 149 MET A C 1
ATOM 1188 O O . MET A 1 149 ? 9.715 7.855 -4.259 1.00 69.00 149 MET A O 1
ATOM 1192 N N . PHE A 1 150 ? 9.707 7.892 -6.478 1.00 71.56 150 PHE A N 1
ATOM 1193 C CA . PHE A 1 150 ? 9.445 6.482 -6.604 1.00 71.56 150 PHE A CA 1
ATOM 1194 C C . PHE A 1 150 ? 10.585 5.818 -7.346 1.00 71.56 150 PHE A C 1
ATOM 1196 O O . PHE A 1 150 ? 11.092 6.326 -8.353 1.00 71.56 150 PHE A O 1
ATOM 1203 N N . VAL A 1 151 ? 10.976 4.666 -6.829 1.00 77.88 151 VAL A N 1
ATOM 1204 C CA . VAL A 1 151 ? 12.074 3.872 -7.356 1.00 77.88 151 VAL A CA 1
ATOM 1205 C C . VAL A 1 151 ? 11.515 2.524 -7.748 1.00 77.88 151 VAL A C 1
ATOM 1207 O O . VAL A 1 151 ? 10.853 1.871 -6.947 1.00 77.88 151 VAL A O 1
ATOM 1210 N N . ILE A 1 152 ? 11.774 2.113 -8.983 1.00 78.31 152 ILE A N 1
ATOM 1211 C CA . ILE A 1 152 ? 11.349 0.817 -9.499 1.00 78.31 152 ILE A CA 1
ATOM 1212 C C . ILE A 1 152 ? 12.579 0.075 -10.010 1.00 78.31 152 ILE A C 1
ATOM 1214 O O . ILE A 1 152 ? 13.348 0.608 -10.808 1.00 78.31 152 ILE A O 1
ATOM 1218 N N . GLN A 1 153 ? 12.738 -1.169 -9.580 1.00 84.75 153 GLN A N 1
ATOM 1219 C CA . GLN A 1 153 ? 13.753 -2.103 -10.051 1.00 84.75 153 GLN A CA 1
ATOM 1220 C C . GLN A 1 153 ? 13.063 -3.310 -10.679 1.00 84.75 153 GLN A C 1
ATOM 1222 O O . GLN A 1 153 ? 12.193 -3.917 -10.060 1.00 84.75 153 GLN A O 1
ATOM 1227 N N . GLN A 1 154 ? 13.473 -3.701 -11.884 1.00 85.12 154 GLN A N 1
ATOM 1228 C CA . GLN A 1 154 ? 13.014 -4.954 -12.478 1.00 85.12 154 GLN A CA 1
ATOM 1229 C C . GLN A 1 154 ? 13.644 -6.153 -11.753 1.00 85.12 154 GLN A C 1
ATOM 1231 O O . GLN A 1 154 ? 14.862 -6.201 -11.570 1.00 85.12 154 GLN A O 1
ATOM 1236 N N . ILE A 1 155 ? 12.815 -7.128 -11.387 1.00 85.25 155 ILE A N 1
ATOM 1237 C CA . ILE A 1 155 ? 13.246 -8.448 -10.930 1.00 85.25 155 ILE A CA 1
ATOM 1238 C C . ILE A 1 155 ? 13.388 -9.312 -12.185 1.00 85.25 155 ILE A C 1
ATOM 1240 O O . ILE A 1 155 ? 12.413 -9.531 -12.904 1.00 85.25 155 ILE A O 1
ATOM 1244 N N . VAL A 1 156 ? 14.623 -9.701 -12.497 1.00 78.44 156 VAL A N 1
ATOM 1245 C CA . VAL A 1 156 ? 14.966 -10.478 -13.706 1.00 78.44 156 VAL A CA 1
ATOM 1246 C C . VAL A 1 156 ? 14.948 -11.980 -13.420 1.00 78.44 156 VAL A C 1
ATOM 1248 O O . VAL A 1 156 ? 14.676 -12.771 -14.312 1.00 78.44 156 VAL A O 1
ATOM 1251 N N . ASP A 1 157 ? 15.205 -12.369 -12.174 1.00 79.00 157 ASP A N 1
ATOM 1252 C CA . ASP A 1 157 ? 15.177 -13.760 -11.743 1.00 79.00 157 ASP A CA 1
ATOM 1253 C C . ASP A 1 157 ? 14.425 -13.846 -10.414 1.00 79.00 157 ASP A C 1
ATOM 1255 O O . ASP A 1 157 ? 14.790 -13.184 -9.441 1.00 79.00 157 ASP A O 1
ATOM 1259 N N . ASP A 1 158 ? 13.318 -14.580 -10.414 1.00 80.06 158 ASP A N 1
ATOM 1260 C CA . ASP A 1 158 ? 12.445 -14.775 -9.258 1.00 80.06 158 ASP A CA 1
ATOM 1261 C C . ASP A 1 158 ? 12.103 -16.262 -9.170 1.00 80.06 158 ASP A C 1
ATOM 1263 O O . ASP A 1 158 ? 11.238 -16.771 -9.874 1.00 80.06 158 ASP A O 1
ATOM 1267 N N . GLU A 1 159 ? 12.774 -16.987 -8.287 1.00 79.19 159 GLU A N 1
ATOM 1268 C CA . GLU A 1 159 ? 12.612 -18.438 -8.132 1.00 79.19 159 GLU A CA 1
ATOM 1269 C C . GLU A 1 159 ? 11.149 -18.909 -7.975 1.00 79.19 159 GLU A C 1
ATOM 1271 O O . GLU A 1 159 ? 10.830 -20.062 -8.272 1.00 79.19 159 GLU A O 1
ATOM 1276 N N . THR A 1 160 ? 10.225 -18.015 -7.603 1.00 78.31 160 THR A N 1
ATOM 1277 C CA . THR A 1 160 ? 8.794 -18.312 -7.492 1.00 78.31 160 THR A CA 1
ATOM 1278 C C . THR A 1 160 ? 8.053 -18.417 -8.836 1.00 78.31 160 THR A C 1
ATOM 1280 O O . THR A 1 160 ? 6.983 -19.029 -8.882 1.00 78.31 160 THR A O 1
ATOM 1283 N N . GLN A 1 161 ? 8.594 -17.901 -9.954 1.00 71.19 161 GLN A N 1
ATOM 1284 C CA . GLN A 1 161 ? 7.930 -17.950 -11.275 1.00 71.19 161 GLN A CA 1
ATOM 1285 C C . GLN A 1 161 ? 8.619 -18.859 -12.298 1.00 71.19 161 GLN A C 1
ATOM 1287 O O . GLN A 1 161 ? 9.090 -18.453 -13.361 1.00 71.19 161 GLN A O 1
ATOM 1292 N N . THR A 1 162 ? 8.553 -20.157 -12.030 1.00 64.06 162 THR A N 1
ATOM 1293 C CA . THR A 1 162 ? 9.143 -21.234 -12.846 1.00 64.06 162 THR A CA 1
ATOM 1294 C C . THR A 1 162 ? 8.760 -21.244 -14.335 1.00 64.06 162 THR A C 1
ATOM 1296 O O . THR A 1 162 ? 9.490 -21.805 -15.146 1.00 64.06 162 THR A O 1
ATOM 1299 N N . LYS A 1 163 ? 7.635 -20.631 -14.732 1.00 64.00 163 LYS A N 1
ATOM 1300 C CA . LYS A 1 163 ? 7.121 -20.680 -16.116 1.00 64.00 163 LYS A CA 1
ATOM 1301 C C . LYS A 1 163 ? 7.568 -19.518 -17.013 1.00 64.00 163 LYS A C 1
ATOM 1303 O O . LYS A 1 163 ? 7.422 -19.623 -18.230 1.00 64.00 163 LYS A O 1
ATOM 1308 N N . HIS A 1 164 ? 8.074 -18.414 -16.451 1.00 62.09 164 HIS A N 1
ATOM 1309 C CA . HIS A 1 164 ? 8.180 -17.141 -17.183 1.00 62.09 164 HIS A CA 1
ATOM 1310 C C . HIS A 1 164 ? 9.598 -16.557 -17.302 1.00 62.09 164 HIS A C 1
ATOM 1312 O O . HIS A 1 164 ? 9.829 -15.747 -18.201 1.00 62.09 164 HIS A O 1
ATOM 1318 N N . HIS A 1 165 ? 10.561 -16.984 -16.481 1.00 62.34 165 HIS A N 1
ATOM 1319 C CA . HIS A 1 165 ? 11.855 -16.285 -16.386 1.00 62.34 165 HIS A CA 1
ATOM 1320 C C . HIS A 1 165 ? 12.773 -16.405 -17.584 1.00 62.34 165 HIS A C 1
ATOM 1322 O O . HIS A 1 165 ? 13.487 -15.463 -17.911 1.00 62.34 165 HIS A O 1
ATOM 1328 N N . HIS A 1 166 ? 12.740 -17.536 -18.281 1.00 68.81 166 HIS A N 1
ATOM 1329 C CA . HIS A 1 166 ? 13.734 -17.795 -19.321 1.00 68.81 166 HIS A CA 1
ATOM 1330 C C . HIS A 1 166 ? 13.164 -17.784 -20.737 1.00 68.81 166 HIS A C 1
ATOM 1332 O O . HIS A 1 166 ? 13.932 -17.696 -21.687 1.00 68.81 166 HIS A O 1
ATOM 1338 N N . HIS A 1 167 ? 11.842 -17.833 -20.911 1.00 75.69 167 HIS A N 1
ATOM 1339 C CA . HIS A 1 167 ? 11.227 -17.901 -22.243 1.00 75.69 167 HIS A CA 1
ATOM 1340 C C . HIS A 1 167 ? 10.789 -16.546 -22.792 1.00 75.69 167 HIS A C 1
ATOM 1342 O O . HIS A 1 167 ? 10.670 -16.398 -24.008 1.00 75.69 167 HIS A O 1
ATOM 1348 N N . HIS A 1 168 ? 10.570 -15.564 -21.918 1.00 79.62 168 HIS A N 1
ATOM 1349 C CA . HIS A 1 168 ? 10.168 -14.222 -22.319 1.00 79.62 168 HIS A CA 1
ATOM 1350 C C . HIS A 1 168 ? 11.374 -13.308 -22.459 1.00 79.62 168 HIS A C 1
ATOM 1352 O O . HIS A 1 168 ? 12.394 -13.480 -21.793 1.00 79.62 168 HIS A O 1
ATOM 1358 N N . ARG A 1 169 ? 11.239 -12.299 -23.317 1.00 83.50 169 ARG A N 1
ATOM 1359 C CA . ARG A 1 169 ? 12.223 -11.227 -23.408 1.00 83.50 169 ARG A CA 1
ATOM 1360 C C . ARG A 1 169 ? 12.175 -10.385 -22.138 1.00 83.50 169 ARG A C 1
ATOM 1362 O O . ARG A 1 169 ? 11.113 -9.904 -21.747 1.00 83.50 169 ARG A O 1
ATOM 1369 N N . GLN A 1 170 ? 13.332 -10.190 -21.526 1.00 83.62 170 GLN A N 1
ATOM 1370 C CA . GLN A 1 170 ? 13.515 -9.395 -20.319 1.00 83.62 170 GLN A CA 1
ATOM 1371 C C . GLN A 1 170 ? 14.760 -8.516 -20.449 1.00 83.62 170 GLN A C 1
ATOM 1373 O O . GLN A 1 170 ? 15.542 -8.671 -21.379 1.00 83.62 170 GLN A O 1
ATOM 1378 N N . ARG A 1 171 ? 14.963 -7.578 -19.523 1.00 84.31 171 ARG A N 1
ATOM 1379 C CA . ARG A 1 171 ? 16.220 -6.827 -19.384 1.00 84.31 171 ARG A CA 1
ATOM 1380 C C . ARG A 1 171 ? 16.317 -6.270 -17.968 1.00 84.31 171 ARG A C 1
ATOM 1382 O O . ARG A 1 171 ? 15.294 -6.091 -17.315 1.00 84.31 171 ARG A O 1
ATOM 1389 N N . ASN A 1 172 ? 17.511 -5.951 -17.491 1.00 83.50 172 ASN A N 1
ATOM 1390 C CA . ASN A 1 172 ? 17.649 -5.288 -16.199 1.00 83.50 172 ASN A CA 1
ATOM 1391 C C . ASN A 1 172 ? 17.334 -3.795 -16.359 1.00 83.50 172 ASN A C 1
ATOM 1393 O O . ASN A 1 172 ? 17.874 -3.141 -17.254 1.00 83.50 172 ASN A O 1
ATOM 1397 N N . ARG A 1 173 ? 16.431 -3.260 -15.527 1.00 83.62 173 ARG A N 1
ATOM 1398 C CA . ARG A 1 173 ? 16.026 -1.850 -15.571 1.00 83.62 173 ARG A CA 1
ATOM 1399 C C . ARG A 1 173 ? 15.830 -1.267 -14.187 1.00 83.62 173 ARG A C 1
ATOM 1401 O O . ARG A 1 173 ? 15.266 -1.918 -13.309 1.00 83.62 173 ARG A O 1
ATOM 1408 N N . LYS A 1 174 ? 16.223 -0.005 -14.055 1.00 79.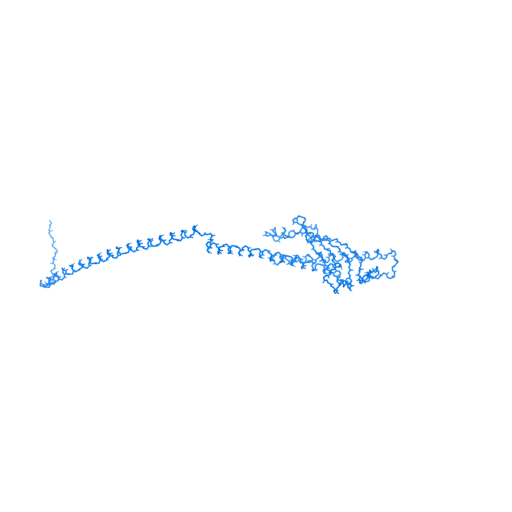75 174 LYS A N 1
ATOM 1409 C CA . LYS A 1 174 ? 15.921 0.863 -12.921 1.00 79.75 174 LYS A CA 1
ATOM 1410 C C . LYS A 1 174 ? 15.225 2.118 -13.412 1.00 79.75 174 LYS A C 1
ATOM 1412 O O . LYS A 1 174 ? 15.667 2.717 -14.394 1.00 79.75 174 LYS A O 1
ATOM 1417 N N . PHE A 1 175 ? 14.184 2.528 -12.704 1.00 73.75 175 PHE A N 1
ATOM 1418 C CA . PHE A 1 175 ? 13.467 3.770 -12.942 1.00 73.75 175 PHE A CA 1
ATOM 1419 C C . PHE A 1 175 ? 13.434 4.596 -11.665 1.00 73.75 175 PHE A C 1
ATOM 1421 O O . PHE A 1 175 ? 13.156 4.071 -10.589 1.00 73.75 175 PHE A O 1
ATOM 1428 N N . TRP A 1 176 ? 13.657 5.896 -11.811 1.00 72.50 176 TRP A N 1
ATOM 1429 C CA . TRP A 1 176 ? 13.384 6.884 -10.778 1.00 72.50 176 TRP A CA 1
ATOM 1430 C C . TRP A 1 176 ? 12.412 7.896 -11.343 1.00 72.50 176 TRP A C 1
ATOM 1432 O O . TRP A 1 176 ? 12.625 8.423 -12.443 1.00 72.50 176 TRP A O 1
ATOM 1442 N N . PHE A 1 177 ? 11.372 8.198 -10.579 1.00 68.19 177 PHE A N 1
ATOM 1443 C CA . PHE A 1 177 ? 10.495 9.308 -10.892 1.00 68.19 177 PHE A CA 1
ATOM 1444 C C . PHE A 1 177 ? 10.273 10.198 -9.688 1.00 68.19 177 PHE A C 1
ATOM 1446 O O . PHE A 1 177 ? 10.220 9.725 -8.561 1.00 68.19 177 PHE A O 1
ATOM 1453 N N . VAL A 1 178 ? 10.185 11.500 -9.945 1.00 58.94 178 VAL A N 1
ATOM 1454 C CA . VAL A 1 178 ? 9.855 12.499 -8.931 1.00 58.94 178 VAL A CA 1
ATOM 1455 C C . VAL A 1 178 ? 8.522 13.115 -9.313 1.00 58.94 178 VAL A C 1
ATOM 1457 O O . VAL A 1 178 ? 8.419 13.740 -10.374 1.00 58.94 178 VAL A O 1
ATOM 1460 N N . GLN A 1 179 ? 7.528 12.909 -8.458 1.00 56.31 179 GLN A N 1
ATOM 1461 C CA . GLN A 1 179 ? 6.223 13.546 -8.503 1.00 56.31 179 GLN A CA 1
ATOM 1462 C C . GLN A 1 179 ? 6.167 14.603 -7.388 1.00 56.31 179 GLN A C 1
ATOM 1464 O O . GLN A 1 179 ? 6.680 14.356 -6.295 1.00 56.31 179 GLN A O 1
ATOM 1469 N N . PRO A 1 180 ? 5.605 15.796 -7.633 1.00 52.47 180 PRO A N 1
ATOM 1470 C CA . PRO A 1 180 ? 5.265 16.687 -6.534 1.00 52.47 180 PRO A CA 1
ATOM 1471 C C . PRO A 1 180 ? 4.237 15.999 -5.625 1.00 52.47 180 PRO A C 1
ATOM 1473 O O . PRO A 1 180 ? 3.292 15.389 -6.127 1.00 52.47 180 PRO A O 1
ATOM 1476 N N . ASP A 1 181 ? 4.457 16.051 -4.315 1.00 48.47 181 ASP A N 1
ATOM 1477 C CA . ASP A 1 181 ? 3.514 15.500 -3.340 1.00 48.47 181 ASP A CA 1
ATOM 1478 C C . ASP A 1 181 ? 2.178 16.243 -3.452 1.00 48.47 181 ASP A C 1
ATOM 1480 O O . ASP A 1 181 ? 2.137 17.468 -3.577 1.00 48.47 181 ASP A O 1
ATOM 1484 N N . LEU A 1 182 ? 1.088 15.483 -3.478 1.00 49.03 182 LEU A N 1
ATOM 1485 C CA . LEU A 1 182 ? -0.268 16.003 -3.627 1.00 49.03 182 LEU A CA 1
ATOM 1486 C C . LEU A 1 182 ? -1.012 16.046 -2.292 1.00 49.03 182 LEU A C 1
ATOM 1488 O O . LEU A 1 182 ? -2.049 16.704 -2.225 1.00 49.03 182 LEU A O 1
ATOM 1492 N N . SER A 1 183 ? -0.512 15.387 -1.238 1.00 42.09 183 SER A N 1
ATOM 1493 C CA . SER A 1 183 ? -1.211 15.354 0.050 1.00 42.09 183 SER A CA 1
ATOM 1494 C C . SER A 1 183 ? -1.131 16.689 0.790 1.00 42.09 183 SER A C 1
ATOM 1496 O O . SER A 1 183 ? -2.129 17.118 1.358 1.00 42.09 183 SER A O 1
ATOM 1498 N N . SER A 1 184 ? 0.002 17.398 0.714 1.00 42.59 184 SER A N 1
ATOM 1499 C CA . SER A 1 184 ? 0.163 18.743 1.299 1.00 42.59 184 SER A CA 1
ATOM 1500 C C . SER A 1 184 ? -0.678 19.812 0.588 1.00 42.59 184 SER A C 1
ATOM 1502 O O . SER A 1 184 ? -1.115 20.785 1.197 1.00 42.59 184 SER A O 1
ATOM 1504 N N . SER A 1 185 ? -0.933 19.623 -0.710 1.00 41.78 185 SER A N 1
ATOM 1505 C CA . SER A 1 185 ? -1.638 20.590 -1.561 1.00 41.78 185 SER A CA 1
ATOM 1506 C C . SER A 1 185 ? -3.165 20.460 -1.485 1.00 41.78 185 SER A C 1
ATOM 1508 O O . SER A 1 185 ? -3.879 21.415 -1.788 1.00 41.78 185 SER A O 1
ATOM 1510 N N . LEU A 1 186 ? -3.679 19.290 -1.084 1.00 40.38 186 LEU A N 1
ATOM 1511 C CA . LEU A 1 186 ? -5.114 19.038 -0.910 1.00 40.38 186 LEU A CA 1
ATOM 1512 C C . LEU A 1 186 ? -5.662 19.662 0.383 1.00 40.38 186 LEU A C 1
ATOM 1514 O O . LEU A 1 186 ? -6.747 20.236 0.355 1.00 40.38 186 LEU A O 1
ATOM 1518 N N . GLU A 1 187 ? -4.901 19.656 1.484 1.00 39.91 187 GLU A N 1
ATOM 1519 C CA . GLU A 1 187 ? -5.344 20.270 2.750 1.00 39.91 187 GLU A CA 1
ATOM 1520 C C . GLU A 1 187 ? -5.504 21.799 2.651 1.00 39.91 187 GLU A C 1
ATOM 1522 O O . GLU A 1 187 ? -6.350 22.384 3.328 1.00 39.91 187 GLU A O 1
ATOM 1527 N N . GLN A 1 188 ? -4.764 22.455 1.751 1.00 38.16 188 GLN A N 1
ATOM 1528 C CA . GLN A 1 188 ? -4.839 23.904 1.522 1.00 38.16 188 GLN A CA 1
ATOM 1529 C C . GLN A 1 188 ? -5.857 24.319 0.444 1.00 38.16 188 GLN A C 1
ATOM 1531 O O . GLN A 1 188 ? -6.180 25.500 0.322 1.00 38.16 188 GLN A O 1
ATOM 1536 N N . ALA A 1 189 ? -6.419 23.362 -0.302 1.00 39.59 189 ALA A N 1
ATOM 1537 C CA . ALA A 1 189 ? -7.366 23.619 -1.390 1.00 39.59 189 ALA A CA 1
ATOM 1538 C C . ALA A 1 189 ? -8.825 23.829 -0.924 1.00 39.59 189 ALA A C 1
ATOM 1540 O O . ALA A 1 189 ? -9.681 24.201 -1.727 1.00 39.59 189 ALA A O 1
ATOM 1541 N N . HIS A 1 190 ? -9.124 23.642 0.367 1.00 34.94 190 HIS A N 1
ATOM 1542 C CA . HIS A 1 190 ? -10.495 23.656 0.897 1.00 34.94 190 HIS A CA 1
ATOM 1543 C C . HIS A 1 190 ? -11.109 25.045 1.161 1.00 34.94 190 HIS A C 1
ATOM 1545 O O . HIS A 1 190 ? -12.225 25.107 1.678 1.00 34.94 190 HIS A O 1
ATOM 1551 N N . HIS A 1 191 ? -10.451 26.158 0.806 1.00 33.75 191 HIS A N 1
ATOM 1552 C CA . HIS A 1 191 ? -11.052 27.488 1.005 1.00 33.75 191 HIS A CA 1
ATOM 1553 C C . HIS A 1 191 ? -11.316 28.320 -0.249 1.00 33.75 191 HIS A C 1
ATOM 1555 O O . HIS A 1 191 ? -12.117 29.244 -0.162 1.00 33.75 191 HIS A O 1
ATOM 1561 N N . ASP A 1 192 ? -10.746 27.988 -1.410 1.00 30.31 192 ASP A N 1
ATOM 1562 C CA . ASP A 1 192 ? -11.082 28.718 -2.639 1.00 30.31 192 ASP A CA 1
ATOM 1563 C C . ASP A 1 192 ? -10.667 27.965 -3.914 1.00 30.31 192 ASP A C 1
ATOM 1565 O O . ASP A 1 192 ? -9.802 28.418 -4.652 1.00 30.31 192 ASP A O 1
ATOM 1569 N N . GLY A 1 193 ? -11.221 26.766 -4.149 1.00 30.41 193 GLY A N 1
ATOM 1570 C CA . GLY A 1 193 ? -11.408 26.159 -5.485 1.00 30.41 193 GLY A CA 1
ATOM 1571 C C . GLY A 1 193 ? -10.246 26.145 -6.499 1.00 30.41 193 GLY A C 1
ATOM 1572 O O . GLY A 1 193 ? -10.483 25.953 -7.692 1.00 30.41 193 GLY A O 1
ATOM 1573 N N . ARG A 1 194 ? -8.997 26.348 -6.080 1.00 29.27 194 ARG A N 1
ATOM 1574 C CA . ARG A 1 194 ? -7.798 26.348 -6.917 1.00 29.27 194 ARG A CA 1
ATOM 1575 C C . ARG A 1 194 ? -6.727 25.546 -6.204 1.00 29.27 194 ARG A C 1
ATOM 1577 O O . ARG A 1 194 ? -6.023 26.052 -5.340 1.00 29.27 194 ARG A O 1
ATOM 1584 N N . VAL A 1 195 ? -6.597 24.287 -6.610 1.00 32.94 195 VAL A N 1
ATOM 1585 C CA . VAL A 1 195 ? -5.405 23.484 -6.335 1.00 32.94 195 VAL A CA 1
ATOM 1586 C C . VAL A 1 195 ? -4.225 24.226 -6.960 1.00 32.94 195 VAL A C 1
ATOM 1588 O O . VAL A 1 195 ? -4.117 24.305 -8.187 1.00 32.94 195 VAL A O 1
ATOM 1591 N N . GLU A 1 196 ? -3.378 24.831 -6.127 1.00 29.03 196 GLU A N 1
ATOM 1592 C CA . GLU A 1 196 ? -2.170 25.524 -6.566 1.00 29.03 196 GLU A CA 1
ATOM 1593 C C . GLU A 1 196 ? -1.140 24.482 -7.024 1.00 29.03 196 GLU A C 1
ATOM 1595 O O . GLU A 1 196 ? -0.223 24.077 -6.316 1.00 29.03 196 GLU A O 1
ATOM 1600 N N . MET A 1 197 ? -1.325 24.005 -8.255 1.00 35.78 197 MET A N 1
ATOM 1601 C CA . MET A 1 197 ? -0.302 23.287 -8.998 1.00 35.78 197 MET A CA 1
ATOM 1602 C C . MET A 1 197 ? 0.891 24.230 -9.160 1.00 35.78 197 MET A C 1
ATOM 1604 O O . MET A 1 197 ? 0.760 25.262 -9.821 1.00 35.78 197 MET A O 1
ATOM 1608 N N . ARG A 1 198 ? 2.045 23.899 -8.560 1.00 34.84 198 ARG A N 1
ATOM 1609 C CA . ARG A 1 198 ? 3.264 24.719 -8.672 1.00 34.84 198 ARG A CA 1
ATOM 1610 C C . ARG A 1 198 ? 3.488 25.151 -10.131 1.00 34.84 198 ARG A C 1
ATOM 1612 O O . ARG A 1 198 ? 3.673 24.276 -10.983 1.00 34.84 198 ARG A O 1
ATOM 1619 N N . PRO A 1 199 ? 3.477 26.463 -10.436 1.00 36.97 199 PRO A N 1
ATOM 1620 C CA . PRO A 1 199 ? 3.468 26.927 -11.813 1.00 36.97 199 PRO A CA 1
ATOM 1621 C C . PRO A 1 199 ? 4.748 26.537 -12.551 1.00 36.97 199 PRO A C 1
ATOM 1623 O O . PRO A 1 199 ? 5.854 26.926 -12.174 1.00 36.97 199 PRO A O 1
ATOM 1626 N N . GLN A 1 200 ? 4.596 25.864 -13.691 1.00 38.81 200 GLN A N 1
ATOM 1627 C CA . GLN A 1 200 ? 5.452 26.190 -14.823 1.00 38.81 200 GLN A CA 1
ATOM 1628 C C . GLN A 1 200 ? 5.102 27.642 -15.204 1.00 38.81 200 GLN A C 1
ATOM 1630 O O . GLN A 1 200 ? 3.909 27.945 -15.294 1.00 38.81 200 GLN A O 1
ATOM 1635 N N . PRO A 1 201 ? 6.076 28.547 -15.431 1.00 42.56 201 PRO A N 1
ATOM 1636 C CA . PRO A 1 201 ? 5.799 29.956 -15.748 1.00 42.56 201 PRO A CA 1
ATOM 1637 C C . PRO A 1 201 ? 4.856 30.151 -16.946 1.00 42.56 201 PRO A C 1
ATOM 1639 O O . PRO A 1 201 ? 4.294 31.224 -17.132 1.00 42.56 201 PRO A O 1
ATOM 1642 N N . VAL A 1 202 ? 4.676 29.103 -17.755 1.00 39.62 202 VAL A N 1
ATOM 1643 C CA . VAL A 1 202 ? 3.753 29.040 -18.879 1.00 39.62 202 VAL A CA 1
ATOM 1644 C C . VAL A 1 202 ? 3.124 27.637 -18.896 1.00 39.62 202 VAL A C 1
ATOM 1646 O O . VAL A 1 202 ? 3.789 26.679 -19.278 1.00 39.62 202 VAL A O 1
ATOM 1649 N N . GLY A 1 203 ? 1.859 27.496 -18.478 1.00 40.47 203 GLY A N 1
ATOM 1650 C CA . GLY A 1 203 ? 1.028 26.353 -18.897 1.00 40.47 203 GLY A CA 1
ATOM 1651 C C . GLY A 1 203 ? 0.765 25.191 -17.923 1.00 40.47 203 GLY A C 1
ATOM 1652 O O . GLY A 1 203 ? 0.678 24.063 -18.390 1.00 40.47 203 GLY A O 1
ATOM 1653 N N . GLY A 1 204 ? 0.581 25.435 -16.618 1.00 43.69 204 GLY A N 1
ATOM 1654 C CA . GLY A 1 204 ? -0.307 24.626 -15.748 1.00 43.69 204 GLY A CA 1
ATOM 1655 C C . GLY A 1 204 ? -0.139 23.094 -15.715 1.00 43.69 204 GLY A C 1
ATOM 1656 O O . GLY A 1 204 ? -1.123 22.392 -15.502 1.00 43.69 204 GLY A O 1
ATOM 1657 N N . GLY A 1 205 ? 1.061 22.559 -15.957 1.00 47.75 205 GLY A N 1
ATOM 1658 C CA . GLY A 1 205 ? 1.314 21.115 -15.998 1.00 47.75 205 GLY A CA 1
ATOM 1659 C C . GLY A 1 205 ? 2.087 20.581 -14.789 1.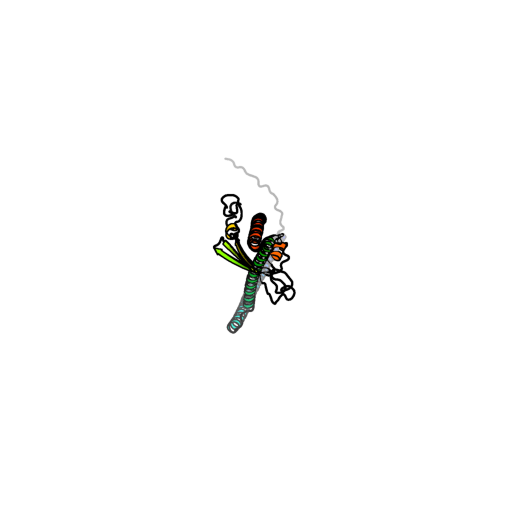00 47.75 205 GLY A C 1
ATOM 1660 O O . GLY A 1 205 ? 2.920 21.271 -14.204 1.00 47.75 205 GLY A O 1
ATOM 1661 N N . THR A 1 206 ? 1.870 19.307 -14.451 1.00 53.31 206 THR A N 1
ATOM 1662 C CA . THR A 1 206 ? 2.660 18.577 -13.446 1.00 53.31 206 THR A CA 1
ATOM 1663 C C . THR A 1 206 ? 4.050 18.237 -13.989 1.00 53.31 206 THR A C 1
ATOM 1665 O O . THR A 1 206 ? 4.199 17.554 -15.008 1.00 53.31 206 THR A O 1
ATOM 1668 N N . TYR A 1 207 ? 5.098 18.674 -13.290 1.00 54.53 207 TYR A N 1
ATOM 1669 C CA . TYR A 1 207 ? 6.476 18.398 -13.686 1.00 54.53 207 TYR A CA 1
ATOM 1670 C C . TYR A 1 207 ? 6.949 17.034 -13.164 1.00 54.53 207 TYR A C 1
ATOM 1672 O O . TYR A 1 207 ? 7.244 16.870 -11.984 1.00 54.53 207 TYR A O 1
ATOM 1680 N N . ILE A 1 208 ? 7.065 16.061 -14.070 1.00 58.78 208 ILE A N 1
ATOM 1681 C CA . ILE A 1 208 ? 7.656 14.744 -13.787 1.00 58.78 208 ILE A CA 1
ATOM 1682 C C . ILE A 1 208 ? 9.121 14.740 -14.245 1.00 58.78 208 ILE A C 1
ATOM 1684 O O . ILE A 1 208 ? 9.408 14.983 -15.429 1.00 58.78 208 ILE A O 1
ATOM 1688 N N . ARG A 1 209 ? 10.053 14.441 -13.326 1.00 65.69 209 ARG A N 1
ATOM 1689 C CA . ARG A 1 209 ? 11.427 14.023 -13.679 1.00 65.69 209 ARG A CA 1
ATOM 1690 C C . ARG A 1 209 ? 11.465 12.510 -13.794 1.00 65.69 209 ARG A C 1
ATOM 1692 O O . ARG A 1 209 ? 10.919 11.824 -12.942 1.00 65.69 209 ARG A O 1
ATOM 1699 N N . TYR A 1 210 ? 12.122 12.023 -14.838 1.00 66.62 210 TYR A N 1
ATOM 1700 C CA . TYR A 1 210 ? 12.244 10.606 -15.148 1.00 66.62 210 TYR A CA 1
ATOM 1701 C C . TYR A 1 210 ? 13.701 10.294 -15.466 1.00 66.62 210 TYR A C 1
ATOM 1703 O O . TYR A 1 210 ? 14.300 10.959 -16.313 1.00 66.62 210 TYR A O 1
ATOM 1711 N N . ILE A 1 211 ? 14.248 9.294 -14.786 1.00 71.25 211 ILE A N 1
ATOM 1712 C CA . ILE A 1 211 ? 15.542 8.692 -15.101 1.00 71.25 211 ILE A CA 1
ATOM 1713 C C . ILE A 1 211 ? 15.302 7.200 -15.274 1.00 71.25 211 ILE A C 1
ATOM 1715 O O . ILE A 1 211 ? 14.652 6.573 -14.437 1.00 71.25 211 ILE A O 1
ATOM 1719 N N . ALA A 1 212 ? 15.841 6.634 -16.349 1.00 72.50 212 ALA A N 1
ATOM 1720 C CA . ALA A 1 212 ? 15.830 5.203 -16.582 1.00 72.50 212 ALA A CA 1
ATOM 1721 C C . ALA A 1 212 ? 17.215 4.718 -16.968 1.00 72.50 212 ALA A C 1
ATOM 1723 O O . ALA A 1 212 ? 17.893 5.337 -17.785 1.00 72.50 212 ALA A O 1
ATOM 1724 N N . ILE A 1 213 ? 17.597 3.586 -16.398 1.00 78.69 213 ILE A N 1
ATOM 1725 C CA . ILE A 1 213 ? 18.807 2.857 -16.758 1.00 78.69 213 ILE A CA 1
ATOM 1726 C C . ILE A 1 213 ? 18.353 1.465 -17.162 1.00 78.69 213 ILE A C 1
ATOM 1728 O O . ILE A 1 213 ? 17.644 0.814 -16.398 1.00 78.69 213 ILE A O 1
ATOM 1732 N N . CYS A 1 214 ? 18.718 1.028 -18.363 1.00 79.19 214 CYS A N 1
ATOM 1733 C CA . CYS A 1 214 ? 18.318 -0.263 -18.915 1.00 79.19 214 CYS A CA 1
ATOM 1734 C C . CYS A 1 214 ? 19.536 -0.972 -19.509 1.00 79.19 214 CYS A C 1
ATOM 1736 O O . CYS A 1 214 ? 20.348 -0.332 -20.171 1.00 79.19 214 CYS A O 1
ATOM 1738 N N . THR A 1 215 ? 19.640 -2.284 -19.313 1.00 83.25 215 THR A N 1
ATOM 1739 C CA . THR A 1 215 ? 20.587 -3.128 -20.053 1.00 83.25 215 THR A CA 1
ATOM 1740 C C . THR A 1 215 ? 20.004 -3.547 -21.399 1.00 83.25 215 THR A C 1
ATOM 1742 O O . THR A 1 215 ? 18.811 -3.357 -21.660 1.00 83.25 215 THR A O 1
ATOM 1745 N N . GLN A 1 216 ? 20.830 -4.196 -22.220 1.00 83.12 216 GLN A N 1
ATOM 1746 C CA . GLN A 1 216 ? 20.349 -4.954 -23.370 1.00 83.12 216 GLN A CA 1
ATOM 1747 C C . GLN A 1 216 ? 19.387 -6.066 -22.935 1.00 83.12 216 GLN A C 1
ATOM 1749 O O . GLN A 1 216 ? 19.428 -6.550 -21.794 1.00 83.12 216 GLN A O 1
ATOM 1754 N N . SER A 1 217 ? 18.523 -6.459 -23.860 1.00 86.56 217 SER A N 1
ATOM 1755 C CA . SER A 1 217 ? 17.556 -7.525 -23.659 1.00 86.56 217 SER A CA 1
ATOM 1756 C C . SER A 1 217 ? 18.219 -8.887 -23.603 1.00 86.56 217 SER A C 1
ATOM 1758 O O . SER A 1 217 ? 19.216 -9.143 -24.274 1.00 86.56 217 SER A O 1
ATOM 1760 N N . LEU A 1 218 ? 17.616 -9.769 -22.821 1.00 85.00 218 LEU A N 1
ATOM 1761 C CA . LEU A 1 218 ? 17.991 -11.151 -22.617 1.00 85.00 218 LEU A CA 1
ATOM 1762 C C . LEU A 1 218 ? 16.739 -12.024 -22.770 1.00 85.00 218 LEU A C 1
ATOM 1764 O O . LEU A 1 218 ? 15.662 -11.670 -22.292 1.00 85.00 218 LEU A O 1
ATOM 1768 N N . ALA A 1 219 ? 16.883 -13.174 -23.416 1.00 84.88 219 ALA A N 1
ATOM 1769 C CA . ALA A 1 219 ? 15.928 -14.277 -23.344 1.00 84.88 219 ALA A CA 1
ATOM 1770 C C . ALA A 1 219 ? 16.706 -15.588 -23.464 1.00 84.88 219 ALA A C 1
ATOM 1772 O O . ALA A 1 219 ? 17.696 -15.639 -24.185 1.00 84.88 219 ALA A O 1
ATOM 1773 N N . GLN A 1 220 ? 16.279 -16.652 -22.785 1.00 82.94 220 GLN A N 1
ATOM 1774 C CA . GLN A 1 220 ? 16.883 -17.990 -22.902 1.00 82.94 220 GLN A CA 1
ATOM 1775 C C . GLN A 1 220 ? 18.413 -17.999 -22.696 1.00 82.94 220 GLN A C 1
ATOM 1777 O O . GLN A 1 220 ? 19.136 -18.728 -23.367 1.00 82.94 220 GLN A O 1
ATOM 1782 N N . GLY A 1 221 ? 18.928 -17.138 -21.810 1.00 79.81 221 GLY A N 1
ATOM 1783 C CA . GLY A 1 221 ? 20.366 -17.013 -21.548 1.00 79.81 221 GLY A CA 1
ATOM 1784 C C . GLY A 1 221 ? 21.183 -16.333 -22.657 1.00 79.81 221 GLY A C 1
ATOM 1785 O O . GLY A 1 221 ? 22.394 -16.198 -22.500 1.00 79.81 221 GLY A O 1
ATOM 1786 N N . ARG A 1 222 ? 20.553 -15.860 -23.745 1.00 87.88 222 ARG A N 1
ATOM 1787 C CA . ARG A 1 222 ? 21.211 -15.081 -24.803 1.00 87.88 222 ARG A CA 1
ATOM 1788 C C . ARG A 1 222 ? 20.829 -13.615 -24.728 1.00 87.88 222 ARG A C 1
ATOM 1790 O O . ARG A 1 222 ? 19.668 -13.268 -24.498 1.00 87.88 222 ARG A O 1
ATOM 1797 N N . TYR A 1 223 ? 21.799 -12.760 -25.005 1.00 88.06 223 TYR A N 1
ATOM 1798 C CA . TYR A 1 223 ? 21.544 -11.346 -25.205 1.00 88.06 223 TYR A CA 1
ATOM 1799 C C . TYR A 1 223 ? 21.099 -11.056 -26.637 1.00 88.06 223 TYR A C 1
ATOM 1801 O O . TYR A 1 223 ? 21.443 -11.781 -27.573 1.00 88.06 223 TYR A O 1
ATOM 1809 N N . PHE A 1 224 ? 20.306 -10.003 -26.784 1.00 89.19 224 PHE A N 1
ATOM 1810 C CA . PHE A 1 224 ? 19.860 -9.497 -28.074 1.00 89.19 224 PHE A CA 1
ATOM 1811 C C . PHE A 1 224 ? 20.953 -8.615 -28.679 1.00 89.19 224 PHE A C 1
ATOM 1813 O O . PHE A 1 224 ? 21.604 -7.845 -27.974 1.00 89.19 224 PHE A O 1
ATOM 1820 N N . THR A 1 225 ? 21.126 -8.724 -29.989 1.00 90.50 225 THR A N 1
ATOM 1821 C CA . THR A 1 225 ? 21.978 -7.832 -30.785 1.00 90.50 225 THR A CA 1
ATOM 1822 C C . THR A 1 225 ? 21.363 -6.433 -30.899 1.00 90.50 225 THR A C 1
ATOM 1824 O O . THR A 1 225 ? 20.171 -6.238 -30.634 1.00 90.50 225 THR A O 1
ATOM 1827 N N . LEU A 1 226 ? 22.163 -5.441 -31.308 1.00 88.31 226 LEU A N 1
ATOM 1828 C CA . LEU A 1 226 ? 21.691 -4.065 -31.511 1.00 88.31 226 LEU A CA 1
ATOM 1829 C C . LEU A 1 226 ? 20.591 -3.988 -32.579 1.00 88.31 226 LEU A C 1
ATOM 1831 O O . LEU A 1 226 ? 19.653 -3.206 -32.446 1.00 88.31 226 LEU A O 1
ATOM 1835 N N . GLU A 1 227 ? 20.674 -4.816 -33.614 1.00 90.25 227 GLU A N 1
ATOM 1836 C CA . GLU A 1 227 ? 19.698 -4.917 -34.694 1.00 90.25 227 GLU A CA 1
ATOM 1837 C C . GLU A 1 227 ? 18.394 -5.549 -34.210 1.00 90.25 227 GLU A C 1
ATOM 1839 O O . GLU A 1 227 ? 17.313 -5.034 -34.499 1.00 90.25 227 GLU A O 1
ATOM 1844 N N . GLU A 1 228 ? 18.475 -6.628 -33.425 1.00 89.38 228 GLU A N 1
ATOM 1845 C CA . GLU A 1 228 ? 17.292 -7.233 -32.811 1.00 89.38 228 GLU A CA 1
ATOM 1846 C C . GLU A 1 228 ? 16.619 -6.250 -31.834 1.00 89.38 228 GLU A C 1
ATOM 1848 O O . GLU A 1 228 ? 15.396 -6.119 -31.850 1.00 89.38 228 GLU A O 1
ATOM 1853 N N . GLU A 1 229 ? 17.389 -5.502 -31.032 1.00 87.19 229 GLU A N 1
ATOM 1854 C CA . GLU A 1 229 ? 16.880 -4.408 -30.190 1.00 87.19 229 GLU A CA 1
ATOM 1855 C C . GLU A 1 229 ? 16.170 -3.339 -31.028 1.00 87.19 229 GLU A C 1
ATOM 1857 O O . GLU A 1 229 ? 15.040 -2.969 -30.711 1.00 87.19 229 GLU A O 1
ATOM 1862 N N . ALA A 1 230 ? 16.808 -2.858 -32.096 1.00 88.81 230 ALA A N 1
ATOM 1863 C CA . ALA A 1 230 ? 16.284 -1.807 -32.960 1.00 88.81 230 ALA A CA 1
ATOM 1864 C C . ALA A 1 230 ? 14.989 -2.220 -33.671 1.00 88.81 230 ALA A C 1
ATOM 1866 O O . ALA A 1 230 ? 14.030 -1.442 -33.696 1.00 88.81 230 ALA A O 1
ATOM 1867 N N . SER A 1 231 ? 14.928 -3.463 -34.160 1.00 88.38 231 SER A N 1
ATOM 1868 C CA . SER A 1 231 ? 13.773 -4.006 -34.883 1.00 88.38 231 SER A CA 1
ATOM 1869 C C . SER A 1 231 ? 12.486 -3.953 -34.055 1.00 88.38 231 SER A C 1
ATOM 1871 O O . SER A 1 231 ? 11.419 -3.610 -34.562 1.00 88.38 231 SER A O 1
ATOM 1873 N N . VAL A 1 232 ? 12.597 -4.178 -32.743 1.00 82.31 232 VAL A N 1
ATOM 1874 C CA . VAL A 1 232 ? 11.481 -4.102 -31.791 1.00 82.31 232 VAL A CA 1
ATOM 1875 C C . VAL A 1 232 ? 10.909 -2.685 -31.714 1.00 82.31 232 VAL A C 1
ATOM 1877 O O . VAL A 1 232 ? 9.706 -2.506 -31.539 1.00 82.31 232 VAL A O 1
ATOM 1880 N N . PHE A 1 233 ? 11.753 -1.666 -31.862 1.00 80.19 233 PHE A N 1
ATOM 1881 C CA . PHE A 1 233 ? 11.332 -0.265 -31.896 1.00 80.19 233 PHE A CA 1
ATOM 1882 C C . PHE A 1 233 ? 11.028 0.226 -33.319 1.00 80.19 233 PHE A C 1
ATOM 1884 O O . PHE A 1 233 ? 10.952 1.438 -33.547 1.00 80.19 233 PHE A O 1
ATOM 1891 N N . GLY A 1 234 ? 10.872 -0.697 -34.276 1.00 87.00 234 GLY A N 1
ATOM 1892 C CA . GLY A 1 234 ? 10.588 -0.396 -35.677 1.00 87.00 234 GLY A CA 1
ATOM 1893 C C . GLY A 1 234 ? 11.733 0.317 -36.398 1.00 87.00 234 GLY A C 1
ATOM 1894 O O . GLY A 1 234 ? 11.478 1.057 -37.346 1.00 87.00 234 GLY A O 1
ATOM 1895 N N . LEU A 1 235 ? 12.974 0.156 -35.931 1.00 89.94 235 LEU A N 1
ATOM 1896 C CA . LEU A 1 235 ? 14.166 0.709 -36.567 1.00 89.94 235 LEU A CA 1
ATOM 1897 C C . LEU A 1 235 ? 14.952 -0.409 -37.250 1.00 89.94 235 LEU A C 1
ATOM 1899 O O . LEU A 1 235 ? 15.411 -1.338 -36.592 1.00 89.94 235 LEU A O 1
ATOM 1903 N N . ASP A 1 236 ? 15.141 -0.287 -38.560 1.00 92.50 236 ASP A N 1
ATOM 1904 C CA . ASP A 1 236 ? 16.053 -1.151 -39.304 1.00 92.50 236 ASP A CA 1
ATOM 1905 C C . ASP A 1 236 ? 17.472 -0.566 -39.283 1.00 92.50 236 ASP A C 1
ATOM 1907 O O . ASP A 1 236 ? 17.689 0.607 -39.602 1.00 92.50 236 ASP A O 1
ATOM 1911 N N . LEU A 1 237 ? 18.432 -1.397 -38.879 1.00 93.12 237 LEU A N 1
ATOM 1912 C CA . LEU A 1 237 ? 19.858 -1.078 -38.830 1.00 93.12 237 LEU A CA 1
ATOM 1913 C C . LEU A 1 237 ? 20.677 -1.890 -39.842 1.00 93.12 237 LEU A C 1
ATOM 1915 O O . LEU A 1 237 ? 21.891 -1.714 -39.895 1.00 93.12 237 LEU A O 1
ATOM 1919 N N . SER A 1 238 ? 20.046 -2.745 -40.656 1.00 91.25 238 SER A N 1
ATOM 1920 C CA . SER A 1 238 ? 20.733 -3.638 -41.601 1.00 91.25 238 SER A CA 1
ATOM 1921 C C . SER A 1 238 ? 21.626 -2.893 -42.600 1.00 91.25 238 SER A C 1
ATOM 1923 O O . SER A 1 238 ? 22.697 -3.376 -42.958 1.00 91.25 238 SER A O 1
ATOM 1925 N N . THR A 1 239 ? 21.224 -1.685 -43.001 1.00 90.19 239 THR A N 1
ATOM 1926 C CA . THR A 1 239 ? 21.966 -0.826 -43.936 1.00 90.19 239 THR A CA 1
ATOM 1927 C C . THR A 1 239 ? 22.873 0.197 -43.242 1.00 90.19 239 THR A C 1
ATOM 1929 O O . THR A 1 239 ? 23.478 1.031 -43.914 1.00 90.19 239 THR A O 1
ATOM 1932 N N . CYS A 1 240 ? 22.918 0.213 -41.908 1.00 90.81 240 CYS A N 1
ATOM 1933 C CA . CYS A 1 240 ? 23.724 1.153 -41.134 1.00 90.81 240 CYS A CA 1
ATOM 1934 C C . CYS A 1 240 ? 25.136 0.580 -40.907 1.00 90.81 240 CYS A C 1
ATOM 1936 O O . CYS A 1 240 ? 25.237 -0.569 -40.480 1.00 90.81 240 CYS A O 1
ATOM 1938 N N . PRO A 1 241 ? 26.222 1.347 -41.127 1.00 93.31 241 PRO A N 1
ATOM 1939 C CA . PRO A 1 241 ? 27.565 0.940 -40.710 1.00 93.31 241 PRO A CA 1
ATOM 1940 C C . PRO A 1 241 ? 27.611 0.640 -39.207 1.00 93.31 241 PRO A C 1
ATOM 1942 O O . PRO A 1 241 ? 26.989 1.361 -38.425 1.00 93.31 241 PRO A O 1
ATOM 1945 N N . ASP A 1 242 ? 28.363 -0.387 -38.796 1.00 90.00 242 ASP A N 1
ATOM 1946 C CA . ASP A 1 242 ? 28.427 -0.850 -37.396 1.00 90.00 242 ASP A CA 1
ATOM 1947 C C . ASP A 1 242 ? 28.774 0.267 -36.406 1.00 90.00 242 ASP A C 1
ATOM 1949 O O . ASP A 1 242 ? 28.156 0.373 -35.348 1.00 90.00 242 ASP A O 1
ATOM 1953 N N . VAL A 1 243 ? 29.705 1.145 -36.789 1.00 93.25 243 VAL A N 1
ATOM 1954 C CA . VAL A 1 243 ? 30.156 2.291 -35.980 1.00 93.25 243 VAL A CA 1
ATOM 1955 C C . VAL A 1 243 ? 29.042 3.299 -35.676 1.00 93.25 243 VAL A C 1
ATOM 1957 O O . VAL A 1 243 ? 29.113 4.008 -34.677 1.00 93.25 243 VAL A O 1
ATOM 1960 N N . ASP A 1 244 ? 27.993 3.335 -36.501 1.00 92.69 244 ASP A N 1
ATOM 1961 C CA . ASP A 1 244 ? 26.893 4.294 -36.391 1.00 92.69 244 ASP A CA 1
ATOM 1962 C C . ASP A 1 244 ? 25.631 3.685 -35.760 1.00 92.69 244 ASP A C 1
ATOM 1964 O O . ASP A 1 244 ? 24.723 4.422 -35.355 1.00 92.69 244 ASP A O 1
ATOM 1968 N N . LYS A 1 245 ? 25.547 2.349 -35.659 1.00 91.31 245 LYS A N 1
ATOM 1969 C CA . LYS A 1 245 ? 24.347 1.626 -35.197 1.00 91.31 245 LYS A CA 1
ATOM 1970 C C . LYS A 1 245 ? 23.902 2.068 -33.807 1.00 91.31 245 LYS A C 1
ATOM 1972 O O . LYS A 1 245 ? 22.723 2.365 -33.608 1.00 91.31 245 LYS A O 1
ATOM 1977 N N . GLU A 1 246 ? 24.838 2.166 -32.865 1.00 89.69 246 GLU A N 1
ATOM 1978 C CA . GLU A 1 246 ? 24.551 2.578 -31.486 1.00 89.69 246 GLU A CA 1
ATOM 1979 C C . GLU A 1 246 ? 24.032 4.021 -31.416 1.00 89.69 246 GLU A C 1
ATOM 1981 O O . GLU A 1 246 ? 23.006 4.288 -30.784 1.00 89.69 246 GLU A O 1
ATOM 1986 N N . SER A 1 247 ? 24.686 4.952 -32.117 1.00 91.69 247 SER A N 1
ATOM 1987 C CA . SER A 1 247 ? 24.278 6.362 -32.175 1.00 91.69 247 SER A CA 1
ATOM 1988 C C . SER A 1 247 ? 22.880 6.519 -32.784 1.00 91.69 247 SER A C 1
ATOM 1990 O O . SER A 1 247 ? 22.021 7.245 -32.263 1.00 91.69 247 SER A O 1
ATOM 1992 N N . ARG A 1 248 ? 22.602 5.769 -33.857 1.00 90.50 248 ARG A N 1
ATOM 1993 C CA . ARG A 1 248 ? 21.312 5.790 -34.550 1.00 90.50 248 ARG A CA 1
ATOM 1994 C C . ARG A 1 248 ? 20.188 5.215 -33.694 1.00 90.50 248 ARG A C 1
ATOM 1996 O O . ARG A 1 248 ? 19.120 5.827 -33.604 1.00 90.50 248 ARG A O 1
ATOM 2003 N N . LEU A 1 249 ? 20.442 4.096 -33.015 1.00 86.81 249 LEU A N 1
ATOM 2004 C CA . LEU A 1 249 ? 19.510 3.508 -32.056 1.00 86.81 249 LEU A CA 1
ATOM 2005 C C . LEU A 1 249 ? 19.241 4.462 -30.887 1.00 86.81 249 LEU A C 1
ATOM 2007 O O . LEU A 1 249 ? 18.082 4.726 -30.569 1.00 86.81 249 LEU A O 1
ATOM 2011 N N . THR A 1 250 ? 20.290 5.040 -30.300 1.00 85.00 250 THR A N 1
ATOM 2012 C CA . THR A 1 250 ? 20.197 5.981 -29.173 1.00 85.00 250 THR A CA 1
ATOM 2013 C C . THR A 1 250 ? 19.362 7.207 -29.530 1.00 85.00 250 THR A C 1
ATOM 2015 O O . THR A 1 250 ? 18.466 7.597 -28.778 1.00 85.00 250 THR A O 1
ATOM 2018 N N . THR A 1 251 ? 19.592 7.788 -30.708 1.00 87.06 251 THR A N 1
ATOM 2019 C CA . THR A 1 251 ? 18.829 8.943 -31.205 1.00 87.06 251 THR A CA 1
ATOM 2020 C C . THR A 1 251 ? 17.350 8.588 -31.393 1.00 87.06 251 THR A C 1
ATOM 2022 O O . THR A 1 251 ? 16.463 9.328 -30.955 1.00 87.06 251 THR A O 1
ATOM 2025 N N . HIS A 1 252 ? 17.059 7.432 -32.001 1.00 86.25 252 HIS A N 1
ATOM 2026 C CA . HIS A 1 252 ? 15.686 6.964 -32.216 1.00 86.25 252 HIS A CA 1
ATOM 2027 C C . HIS A 1 252 ? 14.958 6.667 -30.901 1.00 86.25 252 HIS A C 1
ATOM 2029 O O . HIS A 1 252 ? 13.834 7.136 -30.708 1.00 86.25 252 HIS A O 1
ATOM 2035 N N . MET A 1 253 ? 15.608 5.966 -29.965 1.00 78.50 253 MET A N 1
ATOM 2036 C CA . MET A 1 253 ? 15.062 5.697 -28.632 1.00 78.50 253 MET A CA 1
ATOM 2037 C C . MET A 1 253 ? 14.804 6.988 -27.859 1.00 78.50 253 MET A C 1
ATOM 2039 O O . MET A 1 253 ? 13.731 7.150 -27.281 1.00 78.50 253 MET A O 1
ATOM 2043 N N . THR A 1 254 ? 15.744 7.935 -27.898 1.00 77.94 254 THR A N 1
ATOM 2044 C CA . THR A 1 254 ? 15.596 9.251 -27.267 1.00 77.94 254 THR A CA 1
ATOM 2045 C C . THR A 1 254 ? 14.339 9.944 -27.787 1.00 77.94 254 THR A C 1
ATOM 2047 O O . THR A 1 254 ? 13.495 10.357 -26.993 1.00 77.94 254 THR A O 1
ATOM 2050 N N . ARG A 1 255 ? 14.132 9.982 -29.111 1.00 80.12 255 ARG A N 1
ATOM 2051 C CA . ARG A 1 255 ? 12.919 10.549 -29.724 1.00 80.12 255 ARG A CA 1
ATOM 2052 C C . ARG A 1 255 ? 11.633 9.869 -29.237 1.00 80.12 255 ARG A C 1
ATOM 2054 O O . ARG A 1 255 ? 10.680 10.568 -28.892 1.00 80.12 255 ARG A O 1
ATOM 2061 N N . ILE A 1 256 ? 11.606 8.535 -29.175 1.00 75.62 256 ILE A N 1
ATOM 2062 C CA . ILE A 1 256 ? 10.452 7.772 -28.664 1.00 75.62 256 ILE A CA 1
ATOM 2063 C C . ILE A 1 256 ? 10.176 8.122 -27.195 1.00 75.62 256 ILE A C 1
ATOM 2065 O O . ILE A 1 256 ? 9.027 8.354 -26.820 1.00 75.62 256 ILE A O 1
ATOM 2069 N N . ILE A 1 257 ? 11.216 8.193 -26.360 1.00 69.31 257 ILE A N 1
ATOM 2070 C CA . ILE A 1 257 ? 11.097 8.537 -24.937 1.00 69.31 257 ILE A CA 1
ATOM 2071 C C . ILE A 1 257 ? 10.562 9.964 -24.766 1.00 69.31 257 ILE A C 1
ATOM 2073 O O . ILE A 1 257 ? 9.678 10.176 -23.938 1.00 69.31 257 ILE A O 1
ATOM 2077 N N . TRP A 1 258 ? 11.020 10.932 -25.565 1.00 67.94 258 TRP A N 1
ATOM 2078 C CA . TRP A 1 258 ? 10.503 12.306 -25.526 1.00 67.94 258 TRP A CA 1
ATOM 2079 C C . TRP A 1 258 ? 9.019 12.389 -25.897 1.00 67.94 258 TRP A C 1
ATOM 2081 O O . TRP A 1 258 ? 8.246 13.028 -25.182 1.00 67.94 258 TRP A O 1
ATOM 2091 N N . GLN A 1 259 ? 8.597 11.698 -26.960 1.00 68.75 259 GLN A N 1
ATOM 2092 C CA . GLN A 1 259 ? 7.183 11.633 -27.347 1.00 68.75 259 GLN A CA 1
ATOM 2093 C C . GLN A 1 259 ? 6.324 10.976 -26.260 1.00 68.75 259 GLN A C 1
ATOM 2095 O O . GLN A 1 259 ? 5.243 11.464 -25.929 1.00 68.75 259 GLN A O 1
ATOM 2100 N N . LYS A 1 260 ? 6.818 9.896 -25.647 1.00 64.75 260 LYS A N 1
ATOM 2101 C CA . LYS A 1 260 ? 6.143 9.254 -24.515 1.00 64.75 260 LYS A CA 1
ATOM 2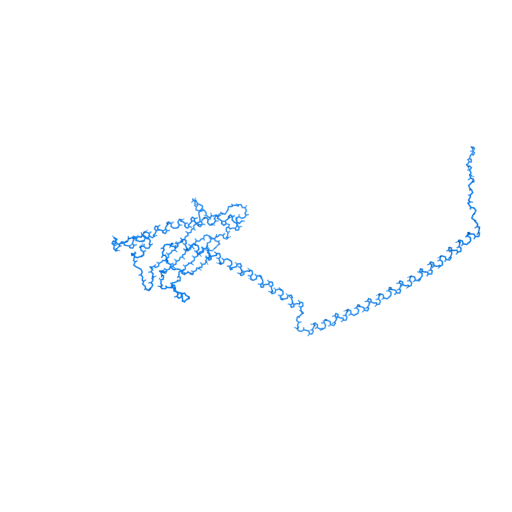102 C C . LYS A 1 260 ? 6.070 10.155 -23.296 1.00 64.75 260 LYS A C 1
ATOM 2104 O O . LYS A 1 260 ? 5.019 10.211 -22.676 1.00 64.75 260 LYS A O 1
ATOM 2109 N N . ARG A 1 261 ? 7.143 10.876 -22.959 1.00 63.38 261 ARG A N 1
ATOM 2110 C CA . ARG A 1 261 ? 7.168 11.805 -21.822 1.00 63.38 261 ARG A CA 1
ATOM 2111 C C . ARG A 1 261 ? 6.055 12.839 -21.941 1.00 63.38 261 ARG A C 1
ATOM 2113 O O . ARG A 1 261 ? 5.353 13.062 -20.962 1.00 63.38 261 ARG A O 1
ATOM 2120 N N . TRP A 1 262 ? 5.867 13.405 -23.132 1.00 62.59 262 TRP A N 1
ATOM 2121 C CA . TRP A 1 262 ? 4.762 14.319 -23.414 1.00 62.59 262 TRP A CA 1
ATOM 2122 C C . TRP A 1 262 ? 3.396 13.661 -23.165 1.00 62.59 262 TRP A C 1
ATOM 2124 O O . TRP A 1 262 ? 2.561 14.203 -22.443 1.00 62.59 262 TRP A O 1
ATOM 2134 N N . ASN A 1 263 ? 3.190 12.448 -23.684 1.00 63.41 263 ASN A N 1
ATOM 2135 C CA . ASN A 1 263 ? 1.940 11.707 -23.498 1.00 63.41 263 ASN A CA 1
ATOM 2136 C C . ASN A 1 263 ? 1.690 11.311 -22.032 1.00 63.41 263 ASN A C 1
ATOM 2138 O O . ASN A 1 263 ? 0.560 11.408 -21.561 1.00 63.41 263 ASN A O 1
ATOM 2142 N N . CYS A 1 264 ? 2.726 10.897 -21.299 1.00 59.72 264 CYS A N 1
ATOM 2143 C CA . CYS A 1 264 ? 2.641 10.555 -19.881 1.00 59.72 264 CYS A CA 1
ATOM 2144 C C . CYS A 1 264 ? 2.363 11.792 -19.022 1.00 59.72 264 CYS A C 1
ATOM 2146 O O . CYS A 1 264 ? 1.546 11.710 -18.114 1.00 59.72 264 CYS A O 1
ATOM 2148 N N . GLN A 1 265 ? 2.988 12.937 -19.318 1.00 60.78 265 GLN A N 1
ATOM 2149 C CA . GLN A 1 265 ? 2.697 14.205 -18.638 1.00 60.78 265 GLN A CA 1
ATOM 2150 C C . GLN A 1 265 ? 1.255 14.650 -18.884 1.00 60.78 265 GLN A C 1
ATOM 2152 O O . GLN A 1 265 ? 0.557 14.989 -17.933 1.00 60.78 265 GLN A O 1
ATOM 2157 N N . LYS A 1 266 ? 0.781 14.569 -20.134 1.00 62.12 266 LYS A N 1
ATOM 2158 C CA . LYS A 1 266 ? -0.613 14.865 -20.477 1.00 62.12 266 LYS A CA 1
ATOM 2159 C C . LYS A 1 266 ? -1.583 13.950 -19.724 1.00 62.12 266 LYS A C 1
ATOM 2161 O O . LYS A 1 266 ? -2.478 14.433 -19.046 1.00 62.12 266 LYS A O 1
ATOM 2166 N N . ARG A 1 267 ? -1.352 12.634 -19.763 1.00 59.16 267 ARG A N 1
ATOM 2167 C CA . ARG A 1 267 ? -2.211 11.638 -19.105 1.00 59.16 267 ARG A CA 1
ATOM 2168 C C . ARG A 1 267 ? -2.189 11.748 -17.579 1.00 59.16 267 ARG A C 1
ATOM 2170 O O . ARG A 1 267 ? -3.216 11.528 -16.948 1.00 59.16 267 ARG A O 1
ATOM 2177 N N . ALA A 1 268 ? -1.043 12.083 -16.988 1.00 54.56 268 ALA A N 1
ATOM 2178 C CA . ALA A 1 268 ? -0.952 12.397 -15.566 1.00 54.56 268 ALA A CA 1
ATOM 2179 C C . ALA A 1 268 ? -1.781 13.648 -15.233 1.00 54.56 268 ALA A C 1
ATOM 2181 O O . ALA A 1 268 ? -2.567 13.605 -14.296 1.00 54.56 268 ALA A O 1
ATOM 2182 N N . GLY A 1 269 ? -1.688 14.711 -16.040 1.00 55.66 269 GLY A N 1
ATOM 2183 C CA . GLY A 1 269 ? -2.543 15.897 -15.910 1.00 55.66 269 GLY A CA 1
ATOM 2184 C C . GLY A 1 269 ? -4.042 15.583 -16.016 1.00 55.66 269 GLY A C 1
ATOM 2185 O O . GLY A 1 269 ? -4.830 16.079 -15.213 1.00 55.66 269 GLY A O 1
ATOM 2186 N N . ASP A 1 270 ? -4.434 14.707 -16.944 1.00 54.84 270 ASP A N 1
ATOM 2187 C CA . ASP A 1 270 ? -5.828 14.275 -17.123 1.00 54.84 270 ASP A CA 1
ATOM 2188 C C . ASP A 1 270 ? -6.341 13.474 -15.911 1.00 54.84 270 ASP A C 1
ATOM 2190 O O . ASP A 1 270 ? -7.440 13.726 -15.419 1.00 54.84 270 ASP A O 1
ATOM 2194 N N . LEU A 1 271 ? -5.543 12.528 -15.398 1.00 51.47 271 LEU A N 1
ATOM 2195 C CA . LEU A 1 271 ? -5.884 11.736 -14.207 1.00 51.47 271 LEU A CA 1
ATOM 2196 C C . LEU A 1 271 ? -6.006 12.611 -12.955 1.00 51.47 271 LEU A C 1
ATOM 2198 O O . LEU A 1 271 ? -6.933 12.423 -12.172 1.00 51.47 271 LEU A O 1
ATOM 2202 N N . LEU A 1 272 ? -5.106 13.584 -12.795 1.00 49.25 272 LEU A N 1
ATOM 2203 C CA . LEU A 1 272 ? -5.143 14.535 -11.684 1.00 49.25 272 LEU A CA 1
ATOM 2204 C C . LEU A 1 272 ? -6.382 15.433 -11.755 1.00 49.25 272 LEU A C 1
ATOM 2206 O O . LEU A 1 272 ? -7.029 15.687 -10.741 1.00 49.25 272 LEU A O 1
ATOM 2210 N N . SER A 1 273 ? -6.761 15.849 -12.964 1.00 48.56 273 SER A N 1
ATOM 2211 C CA . SER A 1 273 ? -7.978 16.628 -13.200 1.00 48.56 273 SER A CA 1
ATOM 2212 C C . SER A 1 273 ? -9.242 15.824 -12.861 1.00 48.56 273 SER A C 1
ATOM 2214 O O . SER A 1 273 ? -10.186 16.372 -12.302 1.00 48.56 273 SER A O 1
ATOM 2216 N N . GLN A 1 274 ? -9.258 14.515 -13.132 1.00 42.72 274 GLN A N 1
ATOM 2217 C CA . GLN A 1 274 ? -10.373 13.622 -12.783 1.00 42.72 274 GLN A CA 1
ATOM 2218 C C . GLN A 1 274 ? -10.482 13.360 -11.274 1.00 42.72 274 GLN A C 1
ATOM 2220 O O . GLN A 1 274 ? -11.594 13.310 -10.756 1.00 42.72 274 GLN A O 1
ATOM 2225 N N . SER A 1 275 ? -9.360 13.233 -10.555 1.00 38.78 275 SER A N 1
ATOM 2226 C CA . SER A 1 275 ? -9.376 13.062 -9.094 1.00 38.78 275 SER A CA 1
ATOM 2227 C C . SER A 1 275 ? -9.852 14.308 -8.344 1.00 38.78 275 SER A C 1
ATOM 2229 O O . SER A 1 275 ? -10.496 14.176 -7.310 1.00 38.78 275 SER A O 1
ATOM 2231 N N . ILE A 1 276 ? -9.593 15.507 -8.881 1.00 39.12 276 ILE A N 1
ATOM 2232 C CA . ILE A 1 276 ? -10.052 16.776 -8.289 1.00 39.12 276 ILE A CA 1
ATOM 2233 C C . ILE A 1 276 ? -11.575 16.943 -8.427 1.00 39.12 276 ILE A C 1
ATOM 2235 O O . ILE A 1 276 ? -12.203 17.514 -7.549 1.00 39.12 276 ILE A O 1
ATOM 2239 N N . VAL A 1 277 ? -12.184 16.430 -9.501 1.00 36.00 277 VAL A N 1
ATOM 2240 C CA . VAL A 1 277 ? -13.640 16.532 -9.740 1.00 36.00 277 VAL A CA 1
ATOM 2241 C C . VAL A 1 277 ? -14.445 15.489 -8.946 1.00 36.00 277 VAL A C 1
ATOM 2243 O O . VAL A 1 277 ? -15.652 15.637 -8.783 1.00 36.00 277 VAL A O 1
ATOM 2246 N N . ALA A 1 278 ? -13.798 14.425 -8.462 1.00 33.47 278 ALA A N 1
ATOM 2247 C CA . ALA A 1 278 ? -14.447 13.315 -7.761 1.00 33.47 278 ALA A CA 1
ATOM 2248 C C . ALA A 1 278 ? -14.509 13.473 -6.225 1.00 33.47 278 ALA A C 1
ATOM 2250 O O . ALA A 1 278 ? -14.953 12.540 -5.554 1.00 33.47 278 ALA A O 1
ATOM 2251 N N . THR A 1 279 ? -14.063 14.615 -5.687 1.00 34.31 279 THR A N 1
ATOM 2252 C CA . THR A 1 279 ? -14.096 14.961 -4.252 1.00 34.31 279 THR A CA 1
ATOM 2253 C C . THR A 1 279 ? -15.049 16.128 -4.034 1.00 34.31 279 THR A C 1
ATOM 2255 O O . THR A 1 279 ? -15.812 16.085 -3.045 1.00 34.31 279 THR A O 1
#

Radius of gyration: 51.01 Å; chains: 1; bounding box: 127×86×111 Å

Organism: NCBI:txid157072

Secondary structure (DSSP, 8-state):
-----------PPP---HHHHHHHHHHHHHHHHHHHHHHHHHHHHHHHHHHHHHHHHHHHHHHHHHHHHHHHHHHHT--SPPHHHHHHHHHHHHHHHHHHHHHHHHHHHHHHHHHHHHHHHHHHHS-TTS-B--EEEEEEEESSTT-EEEEEEEES--TT-TTTTTTSBB--EEEEEEE--SHHHHHTTTSSS-------TTT-----EEEEEEPPPEETTEEPPHHHHHHHTT---TTS-HHHHHHHHHHHHHHHHHHHHHHHHHHHHHHHHHHHHT-

Sequence (279 aa):
MSPQTKPTSTAPLPSVDPAAAQKALDKKMKQRLYIRKMMRIYRDEHRQCREYLIKRIDELSVQLAELVRRSSVRKESSTMLSWRDVSHAIHEDLQACAGDNQGLESQVGAYRNLLGNMQRWVASSITPHTNEFMSFLGGEFHDGPDKVMFVIQQIVDDETQTKHHHHHRQRNRKFWFVQPDLSSSLEQAHHDGRVEMRPQPVGGGTYIRYIAICTQSLAQGRYFTLEEEASVFGLDLSTCPDVDKESRLTTHMTRIIWQKRWNCQKRAGDLLSQSIVAT